Protein AF-A0A9W7E763-F1 (afdb_monomer_lite)

pLDDT: mean 77.92, std 19.05, range [32.31, 98.0]

Organism: NCBI:txid2557542

Radius of gyration: 20.7 Å; chains: 1; bounding box: 68×43×49 Å

Sequence (258 aa):
MSKFLPTSTNNLYNKVPTAVNTTSVQLNYNHVQDSRELLSLLVKKTPLPKGRDAFSGVHIIAPPLVVEDDRAEASISSLLADKSCSLPKIVHRLSSQAASTVSSAIAEYESIFAVGESLLLEGADRATLVVFVGWEDEERGGGDFYAALIGMLPFRGLSVALLTQRTKYNDLLFYSSPSGVFQIDGSDAARMGMFPIKAVFGPLADKVVKKTIKTWQNIKTSKYINHDDQEKHPTTPIPFKIGGLTLPMITHNGSYAN

Structure (mmCIF, N/CA/C/O backbone):
data_AF-A0A9W7E763-F1
#
_entry.id   AF-A0A9W7E763-F1
#
loop_
_atom_site.group_PDB
_atom_site.id
_atom_site.type_symbol
_atom_site.label_atom_id
_atom_site.label_alt_id
_atom_site.label_comp_id
_atom_site.label_asym_id
_atom_site.label_entity_id
_atom_site.label_seq_id
_atom_site.pdbx_PDB_ins_code
_atom_site.Cartn_x
_atom_site.Cartn_y
_atom_site.Cartn_z
_atom_site.occupancy
_atom_site.B_iso_or_equiv
_atom_site.auth_seq_id
_atom_site.auth_comp_id
_atom_site.auth_asym_id
_atom_site.auth_atom_id
_atom_site.pdbx_PDB_model_num
ATOM 1 N N . MET A 1 1 ? 49.441 -8.775 -0.492 1.00 37.66 1 MET A N 1
ATOM 2 C CA . MET A 1 1 ? 48.197 -9.289 0.127 1.00 37.66 1 MET A CA 1
ATOM 3 C C . MET A 1 1 ? 47.103 -9.431 -0.933 1.00 37.66 1 MET A C 1
ATOM 5 O O . MET A 1 1 ? 46.157 -8.659 -0.955 1.00 37.66 1 MET A O 1
ATOM 9 N N . SER A 1 2 ? 47.230 -10.395 -1.846 1.00 43.06 2 SER A N 1
ATOM 10 C CA . SER A 1 2 ? 46.271 -10.611 -2.938 1.00 43.06 2 SER A CA 1
ATOM 11 C C . SER A 1 2 ? 45.949 -12.099 -3.031 1.00 43.06 2 SER A C 1
ATOM 13 O O . SER A 1 2 ? 46.748 -12.869 -3.548 1.00 43.06 2 SER A O 1
ATOM 15 N N . LYS A 1 3 ? 44.814 -12.500 -2.446 1.00 41.72 3 LYS A N 1
ATOM 16 C CA . LYS A 1 3 ? 44.038 -13.728 -2.732 1.00 41.72 3 LYS A CA 1
ATOM 17 C C . LYS A 1 3 ? 42.930 -13.856 -1.677 1.00 41.72 3 LYS A C 1
ATOM 19 O O . LYS A 1 3 ? 43.014 -14.665 -0.765 1.00 41.72 3 LYS A O 1
ATOM 24 N N . PHE A 1 4 ? 41.904 -13.012 -1.789 1.00 42.84 4 PHE A N 1
ATOM 25 C CA . PHE A 1 4 ? 40.657 -13.145 -1.013 1.00 42.84 4 PHE A CA 1
ATOM 26 C C . PHE A 1 4 ? 39.427 -13.414 -1.891 1.00 42.84 4 PHE A C 1
ATOM 28 O O . PHE A 1 4 ? 38.320 -13.535 -1.375 1.00 42.84 4 PHE A O 1
ATOM 35 N N . LEU A 1 5 ? 39.601 -13.536 -3.210 1.00 38.59 5 LEU A N 1
ATOM 36 C CA . LEU A 1 5 ? 38.510 -13.878 -4.114 1.00 38.59 5 LEU A CA 1
ATOM 37 C C . LEU A 1 5 ? 38.657 -15.339 -4.558 1.00 38.59 5 LEU A C 1
ATOM 39 O O . LEU A 1 5 ? 39.710 -15.697 -5.093 1.00 38.59 5 LEU A O 1
ATOM 43 N N . PRO A 1 6 ? 37.648 -16.198 -4.321 1.00 43.34 6 PRO A N 1
ATOM 44 C CA . PRO A 1 6 ? 37.670 -17.568 -4.808 1.00 43.34 6 PRO A CA 1
ATOM 45 C C . PRO A 1 6 ? 37.739 -17.570 -6.339 1.00 43.34 6 PRO A C 1
ATOM 47 O O . PRO A 1 6 ? 36.948 -16.911 -7.009 1.00 43.34 6 PRO A O 1
ATOM 50 N N . THR A 1 7 ? 38.671 -18.347 -6.888 1.00 48.97 7 THR A N 1
ATOM 51 C CA . THR A 1 7 ? 38.950 -18.489 -8.330 1.00 48.97 7 THR A CA 1
ATOM 52 C C . THR A 1 7 ? 37.832 -19.181 -9.120 1.00 48.97 7 THR A C 1
ATOM 54 O O . THR A 1 7 ? 37.922 -19.301 -10.336 1.00 48.97 7 THR A O 1
ATOM 57 N N . SER A 1 8 ? 36.758 -19.615 -8.455 1.00 47.38 8 SER A N 1
ATOM 58 C CA . SER A 1 8 ? 35.597 -20.261 -9.069 1.00 47.38 8 SER A CA 1
ATOM 59 C C . SER A 1 8 ? 34.305 -19.697 -8.474 1.00 47.38 8 SER A C 1
ATOM 61 O O . SER A 1 8 ? 33.760 -20.223 -7.501 1.00 47.38 8 SER A O 1
ATOM 63 N N . THR A 1 9 ? 33.784 -18.630 -9.077 1.00 45.66 9 THR A N 1
ATOM 64 C CA . THR A 1 9 ? 32.463 -18.068 -8.752 1.00 45.66 9 THR A CA 1
ATOM 65 C C . THR A 1 9 ? 31.315 -18.770 -9.489 1.00 45.66 9 THR A C 1
ATOM 67 O O . THR A 1 9 ? 30.161 -18.604 -9.098 1.00 45.66 9 THR A O 1
ATOM 70 N N . ASN A 1 10 ? 31.609 -19.630 -10.476 1.00 45.91 10 ASN A N 1
ATOM 71 C CA . ASN A 1 10 ? 30.608 -20.330 -11.298 1.00 45.91 10 ASN A CA 1
ATOM 72 C C . ASN A 1 10 ? 29.589 -21.150 -10.484 1.00 45.91 10 ASN A C 1
ATOM 74 O O . ASN A 1 10 ? 28.438 -21.267 -10.891 1.00 45.91 10 ASN A O 1
ATOM 78 N N . ASN A 1 11 ? 29.965 -21.669 -9.310 1.00 47.00 11 ASN A N 1
ATOM 79 C CA . ASN A 1 11 ? 29.056 -22.445 -8.454 1.00 47.00 11 ASN A CA 1
ATOM 80 C C . ASN A 1 11 ? 28.259 -21.604 -7.440 1.00 47.00 11 ASN A C 1
ATOM 82 O O . ASN A 1 11 ? 27.308 -22.111 -6.848 1.00 47.00 11 ASN A O 1
ATOM 86 N N . LEU A 1 12 ? 28.610 -20.331 -7.224 1.00 42.41 12 LEU A N 1
ATOM 87 C CA . LEU A 1 12 ? 27.904 -19.461 -6.270 1.00 42.41 12 LEU A CA 1
ATOM 88 C C . LEU A 1 12 ? 26.622 -18.861 -6.863 1.00 42.41 12 LEU A C 1
ATOM 90 O O . LEU A 1 12 ? 25.658 -18.665 -6.127 1.00 42.41 12 LEU A O 1
ATOM 94 N N . TYR A 1 13 ? 26.585 -18.637 -8.179 1.00 44.78 13 TYR A N 1
ATOM 95 C CA . TYR A 1 13 ? 25.425 -18.076 -8.889 1.00 44.78 13 TYR A CA 1
ATOM 96 C C . TYR A 1 13 ? 24.342 -19.109 -9.249 1.00 44.78 13 TYR A C 1
ATOM 98 O O . TYR A 1 13 ? 23.281 -18.733 -9.731 1.00 44.78 13 TYR A O 1
ATOM 106 N N . ASN A 1 14 ? 24.589 -20.402 -9.008 1.00 50.84 14 ASN A N 1
ATOM 107 C CA . ASN A 1 14 ? 23.704 -21.501 -9.419 1.00 50.84 14 ASN A CA 1
ATOM 108 C C . ASN A 1 14 ? 2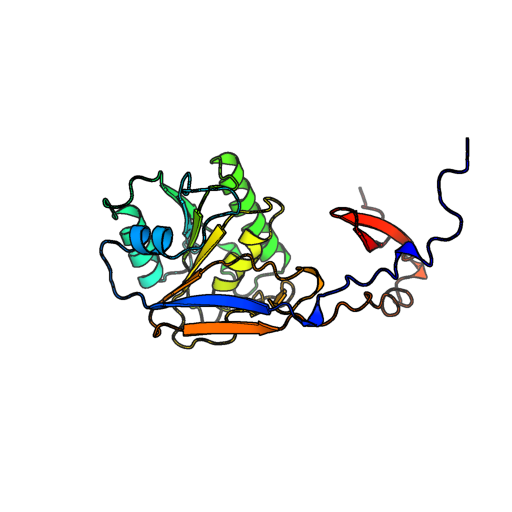2.939 -22.159 -8.260 1.00 50.84 14 ASN A C 1
ATOM 110 O O . ASN A 1 14 ? 22.295 -23.190 -8.452 1.00 50.84 14 ASN A O 1
ATOM 114 N N . LYS A 1 15 ? 22.991 -21.594 -7.045 1.00 54.09 15 LYS A N 1
ATOM 115 C CA . LYS A 1 15 ? 22.175 -22.099 -5.934 1.00 54.09 15 LYS A CA 1
ATOM 116 C C . LYS A 1 15 ? 20.714 -21.702 -6.140 1.00 54.09 15 LYS A C 1
ATOM 118 O O . LYS A 1 15 ? 20.320 -20.580 -5.842 1.00 54.09 15 LYS A O 1
ATOM 123 N N . VAL A 1 16 ? 19.918 -22.651 -6.623 1.00 56.69 16 VAL A N 1
ATOM 124 C CA . VAL A 1 16 ? 18.457 -22.542 -6.674 1.00 56.69 16 VAL A CA 1
ATOM 125 C C . VAL A 1 16 ? 17.903 -22.848 -5.278 1.00 56.69 16 VAL A C 1
ATOM 127 O O . VAL A 1 16 ? 18.271 -23.879 -4.708 1.00 56.69 16 VAL A O 1
ATOM 130 N N . PRO A 1 17 ? 17.037 -21.999 -4.699 1.00 58.47 17 PRO A N 1
ATOM 131 C CA . PRO A 1 17 ? 16.383 -22.325 -3.440 1.00 58.47 17 PRO A CA 1
ATOM 132 C C . PRO A 1 17 ? 15.564 -23.615 -3.593 1.00 58.47 17 PRO A C 1
ATOM 134 O O . PRO A 1 17 ? 14.694 -23.722 -4.458 1.00 58.47 17 PRO A O 1
ATOM 137 N N . THR A 1 18 ? 15.840 -24.614 -2.762 1.00 53.41 18 THR A N 1
ATOM 138 C CA . THR A 1 18 ? 15.020 -25.822 -2.668 1.00 53.41 18 THR A CA 1
ATOM 139 C C . THR A 1 18 ? 13.711 -25.474 -1.942 1.00 53.41 18 THR A C 1
ATOM 141 O O . THR A 1 18 ? 13.741 -24.774 -0.936 1.00 53.41 18 THR A O 1
ATOM 144 N N . ALA A 1 19 ? 12.566 -25.938 -2.466 1.00 54.31 19 ALA A N 1
ATOM 145 C CA . ALA A 1 19 ? 11.186 -25.725 -1.966 1.00 54.31 19 ALA A CA 1
ATOM 146 C C . ALA A 1 19 ? 10.371 -24.503 -2.466 1.00 54.31 19 ALA A C 1
ATOM 148 O O . ALA A 1 19 ? 9.281 -24.245 -1.953 1.00 54.31 19 ALA A O 1
ATOM 149 N N . VAL A 1 20 ? 10.789 -23.792 -3.522 1.00 53.88 20 VAL A N 1
ATOM 150 C CA . VAL A 1 20 ? 9.953 -22.703 -4.093 1.00 53.88 20 VAL A CA 1
ATOM 151 C C . VAL A 1 20 ? 8.635 -23.231 -4.691 1.00 53.88 20 VAL A C 1
ATOM 153 O O . VAL A 1 20 ? 7.599 -22.584 -4.577 1.00 53.88 20 VAL A O 1
ATOM 156 N N . ASN A 1 21 ? 8.645 -24.445 -5.251 1.00 54.47 21 ASN A N 1
ATOM 157 C CA . ASN A 1 21 ? 7.557 -24.975 -6.085 1.00 54.47 21 ASN A CA 1
ATOM 158 C C . ASN A 1 21 ? 6.260 -25.342 -5.329 1.00 54.47 21 ASN A C 1
ATOM 160 O O . ASN A 1 21 ? 5.253 -25.623 -5.970 1.00 54.47 21 ASN A O 1
ATOM 164 N N . THR A 1 22 ? 6.262 -25.357 -3.992 1.00 61.75 22 THR A N 1
ATOM 165 C CA . THR A 1 22 ? 5.069 -25.637 -3.164 1.00 61.75 22 THR A CA 1
ATOM 166 C C . THR A 1 22 ? 4.562 -24.411 -2.412 1.00 61.75 22 THR A C 1
ATOM 168 O O . THR A 1 22 ? 3.607 -24.507 -1.645 1.00 61.75 22 THR A O 1
ATOM 171 N N . THR A 1 23 ? 5.211 -23.261 -2.587 1.00 75.88 23 THR A N 1
ATOM 172 C CA . THR A 1 23 ? 4.919 -22.064 -1.803 1.00 75.88 23 THR A CA 1
ATOM 173 C C . THR A 1 23 ? 3.974 -21.153 -2.593 1.00 75.88 23 THR A C 1
ATOM 175 O O . THR A 1 23 ? 4.180 -20.889 -3.779 1.00 75.88 23 THR A O 1
ATOM 178 N N . SER A 1 24 ? 2.909 -20.677 -1.948 1.00 85.88 24 SER A N 1
ATOM 179 C CA . SER A 1 24 ? 1.932 -19.757 -2.540 1.00 85.88 24 SER A CA 1
ATOM 180 C C . SER A 1 24 ? 1.827 -18.482 -1.720 1.00 85.88 24 SER A C 1
ATOM 182 O O . SER A 1 24 ? 1.833 -18.539 -0.490 1.00 85.88 24 SER A O 1
ATOM 184 N N . VAL A 1 25 ? 1.635 -17.354 -2.394 1.00 89.25 25 VAL A N 1
ATOM 185 C CA . VAL A 1 25 ? 1.211 -16.111 -1.752 1.00 89.25 25 VAL A CA 1
ATOM 186 C C . VAL A 1 25 ? -0.306 -16.120 -1.637 1.00 89.25 25 VAL A C 1
ATOM 188 O O . VAL A 1 25 ? -1.003 -16.427 -2.606 1.00 89.25 25 VAL A O 1
ATOM 191 N N . GLN A 1 26 ? -0.813 -15.788 -0.452 1.00 92.44 26 GLN A N 1
ATOM 192 C CA . GLN A 1 26 ? -2.237 -15.630 -0.185 1.00 92.44 26 GLN A CA 1
ATOM 193 C C . GLN A 1 26 ? -2.517 -14.203 0.279 1.00 92.44 26 GLN A C 1
ATOM 195 O O . GLN A 1 26 ? -1.784 -13.665 1.107 1.00 92.44 26 GLN A O 1
ATOM 200 N N . LEU A 1 27 ? -3.604 -13.628 -0.226 1.00 94.12 27 LEU A N 1
ATOM 201 C CA . LEU A 1 27 ? -4.089 -12.310 0.153 1.00 94.12 27 LEU A CA 1
ATOM 202 C C . LEU A 1 27 ? -5.591 -12.372 0.418 1.00 94.12 27 LEU A C 1
ATOM 204 O O . LEU A 1 27 ? -6.351 -12.911 -0.390 1.00 94.12 27 LEU A O 1
ATOM 208 N N . ASN A 1 28 ? -6.008 -11.831 1.559 1.00 96.44 28 ASN A N 1
ATOM 209 C CA . ASN A 1 28 ? -7.417 -11.730 1.918 1.00 96.44 28 ASN A CA 1
ATOM 210 C C . ASN A 1 28 ? -7.941 -10.358 1.480 1.00 96.44 28 ASN A C 1
ATOM 212 O O . ASN A 1 28 ? -7.378 -9.332 1.865 1.00 96.44 28 ASN A O 1
ATOM 216 N N . TYR A 1 29 ? -9.009 -10.364 0.689 1.00 97.38 29 TYR A N 1
ATOM 217 C CA . TYR A 1 29 ? -9.856 -9.214 0.416 1.00 97.38 29 TYR A CA 1
ATOM 218 C C . TYR A 1 29 ? -11.036 -9.265 1.384 1.00 97.38 29 TYR A C 1
ATOM 220 O O . TYR A 1 29 ? -11.758 -10.264 1.416 1.00 97.38 29 TYR A O 1
ATOM 228 N N . ASN A 1 30 ? -11.206 -8.210 2.170 1.00 97.31 30 ASN A N 1
ATOM 229 C CA . ASN A 1 30 ? -12.277 -8.078 3.143 1.00 97.31 30 ASN A CA 1
ATOM 230 C C . ASN A 1 30 ? -13.263 -7.019 2.649 1.00 97.31 30 ASN A C 1
ATOM 232 O O . ASN A 1 30 ? -12.875 -5.887 2.350 1.00 97.31 30 ASN A O 1
ATOM 236 N N . HIS A 1 31 ? -14.532 -7.385 2.591 1.00 95.44 31 HIS A N 1
ATOM 237 C CA . HIS A 1 31 ? -15.613 -6.475 2.297 1.00 95.44 31 HIS A CA 1
ATOM 238 C C . HIS A 1 31 ? -15.721 -5.420 3.395 1.00 95.44 31 HIS A C 1
ATOM 240 O O . HIS A 1 31 ? -15.756 -5.733 4.589 1.00 95.44 31 HIS A O 1
ATOM 246 N N . VAL A 1 32 ? -15.797 -4.165 2.976 1.00 92.00 32 VAL A N 1
ATOM 247 C CA . VAL A 1 32 ? -16.042 -3.020 3.840 1.00 92.00 32 VAL A CA 1
ATOM 248 C C . VAL A 1 32 ? -17.262 -2.281 3.313 1.00 92.00 32 VAL A C 1
ATOM 250 O O . VAL A 1 32 ? -17.287 -1.837 2.168 1.00 92.00 32 VAL A O 1
ATOM 253 N N . GLN A 1 33 ? -18.262 -2.142 4.177 1.00 81.00 33 GLN A N 1
ATOM 254 C CA . GLN A 1 33 ? -19.319 -1.138 4.047 1.00 81.00 33 GLN A CA 1
ATOM 255 C C . GLN A 1 33 ? -19.011 -0.005 5.018 1.00 81.00 33 GLN A C 1
ATOM 257 O O . GLN A 1 33 ? -18.308 -0.255 6.000 1.00 81.00 33 GLN A O 1
ATOM 262 N N . ASP A 1 34 ? -19.529 1.199 4.747 1.00 67.56 34 ASP A N 1
ATOM 263 C CA . ASP A 1 34 ? -19.367 2.389 5.593 1.00 67.56 34 ASP A CA 1
ATOM 264 C C . ASP A 1 34 ? -19.507 2.036 7.077 1.00 67.56 34 ASP A C 1
ATOM 266 O O . ASP A 1 34 ? -20.601 1.847 7.615 1.00 67.56 34 ASP A O 1
ATOM 270 N N . SER A 1 35 ? -18.359 1.898 7.735 1.00 69.38 35 SER A N 1
ATOM 271 C CA . SER A 1 35 ? -18.260 1.406 9.098 1.00 69.38 35 SER A CA 1
ATOM 272 C C . SER A 1 35 ? -17.622 2.486 9.941 1.00 69.38 35 SER A C 1
ATOM 274 O O . SER A 1 35 ? -16.496 2.912 9.684 1.00 69.38 35 SER A O 1
ATOM 276 N N . ARG A 1 36 ? -18.321 2.878 11.010 1.00 74.88 36 ARG A N 1
ATOM 277 C CA . ARG A 1 36 ? -17.788 3.790 12.034 1.00 74.88 36 ARG A CA 1
ATOM 278 C C . ARG A 1 36 ? -16.534 3.238 12.731 1.00 74.88 36 ARG A C 1
ATOM 280 O O . ARG A 1 36 ? -15.846 3.996 13.402 1.00 74.88 36 ARG A O 1
ATOM 287 N N . GLU A 1 37 ? -16.245 1.946 12.563 1.00 87.25 37 GLU A N 1
ATOM 288 C CA . GLU A 1 37 ? -15.124 1.216 13.174 1.00 87.25 37 GLU A CA 1
ATOM 289 C C . GLU A 1 37 ? -14.151 0.671 12.112 1.00 87.25 37 GLU A C 1
ATOM 291 O O . GLU A 1 37 ? -13.603 -0.432 12.227 1.00 87.25 37 GLU A O 1
ATOM 296 N N . LEU A 1 38 ? -13.979 1.418 11.017 1.00 93.62 38 LEU A N 1
ATOM 297 C CA . LEU A 1 38 ? -13.135 1.014 9.896 1.00 93.62 38 LEU A CA 1
ATOM 298 C C . LEU A 1 38 ? -11.696 0.706 10.328 1.00 93.62 38 LEU A C 1
ATOM 300 O O . LEU A 1 38 ? -11.141 -0.312 9.917 1.00 93.62 38 LEU A O 1
ATOM 304 N N . LEU A 1 39 ? -11.084 1.540 11.173 1.00 95.81 39 LEU A N 1
ATOM 305 C CA . LEU A 1 39 ? -9.693 1.336 11.567 1.00 95.81 39 LEU A CA 1
ATOM 306 C C . LEU A 1 39 ? -9.544 0.100 12.457 1.00 95.81 39 LEU A C 1
ATOM 308 O O . LEU A 1 39 ? -8.637 -0.705 12.244 1.00 95.81 39 LEU A O 1
ATOM 312 N N . SER A 1 40 ? -10.452 -0.095 13.410 1.00 95.00 40 SER A N 1
ATOM 313 C CA . SER A 1 40 ? -10.467 -1.304 14.239 1.00 95.00 40 SER A CA 1
ATOM 314 C C . SER A 1 40 ? -10.629 -2.576 13.410 1.00 95.00 40 SER A C 1
ATOM 316 O O . SER A 1 40 ? -9.969 -3.583 13.685 1.00 95.00 40 SER A O 1
ATOM 318 N N . LEU A 1 41 ? -11.442 -2.534 12.350 1.00 95.06 41 LEU A N 1
ATOM 319 C CA . LEU A 1 41 ? -11.550 -3.638 11.401 1.00 95.06 41 LEU A CA 1
ATOM 320 C C . LEU A 1 41 ? -10.216 -3.903 10.687 1.00 95.06 41 LEU A C 1
ATOM 322 O O . LEU A 1 41 ? -9.775 -5.056 10.650 1.00 95.06 41 LEU A O 1
ATOM 326 N N . LEU A 1 42 ? -9.562 -2.859 10.161 1.00 96.81 42 LEU A N 1
ATOM 327 C CA . LEU A 1 42 ? -8.261 -2.967 9.489 1.00 96.81 42 LEU A CA 1
ATOM 328 C C . LEU A 1 42 ? -7.205 -3.584 10.411 1.00 96.81 42 LEU A C 1
ATOM 330 O O . LEU A 1 42 ? -6.543 -4.549 10.028 1.00 96.81 42 LEU A O 1
ATOM 334 N N . VAL A 1 43 ? -7.089 -3.080 11.640 1.00 96.50 43 VAL A N 1
ATOM 335 C CA . VAL A 1 43 ? -6.148 -3.567 12.661 1.00 96.50 43 VAL A CA 1
ATOM 336 C C . VAL A 1 43 ? -6.406 -5.037 12.991 1.00 96.50 43 VAL A C 1
ATOM 338 O O . VAL A 1 43 ? -5.473 -5.833 13.038 1.00 96.50 43 VAL A O 1
ATOM 341 N N . LYS A 1 44 ? -7.673 -5.431 13.163 1.00 95.44 44 LYS A N 1
ATOM 342 C CA . LYS A 1 44 ? -8.052 -6.807 13.519 1.00 95.44 44 LYS A CA 1
ATOM 343 C C . LYS A 1 44 ? -7.833 -7.811 12.386 1.00 95.44 44 LYS A C 1
ATOM 345 O O . LYS A 1 44 ? -7.537 -8.976 12.645 1.00 95.44 44 LYS A O 1
ATOM 350 N N . LYS A 1 45 ? -8.069 -7.402 11.139 1.00 96.38 45 LYS A N 1
ATOM 351 C CA . LYS A 1 45 ? -8.061 -8.296 9.968 1.00 96.38 45 LYS A CA 1
ATOM 352 C C . LYS A 1 45 ? -6.720 -8.333 9.244 1.00 96.38 45 LYS A C 1
ATOM 354 O O . LYS A 1 45 ? -6.490 -9.262 8.469 1.00 96.38 45 LYS A O 1
ATOM 359 N N . THR A 1 46 ? -5.842 -7.364 9.486 1.00 96.38 46 THR A N 1
ATOM 360 C CA . THR A 1 46 ? -4.500 -7.362 8.903 1.00 96.38 46 THR A CA 1
ATOM 361 C C . THR A 1 46 ? -3.588 -8.306 9.689 1.00 96.38 46 THR A C 1
ATOM 363 O O . THR A 1 46 ? -3.462 -8.153 10.902 1.00 96.38 46 THR A O 1
ATOM 366 N N . PRO A 1 47 ? -2.937 -9.286 9.031 1.00 94.00 47 PRO A N 1
ATOM 367 C CA . PRO A 1 47 ? -1.972 -10.161 9.684 1.00 94.00 47 PRO A CA 1
ATOM 368 C C . PRO A 1 47 ? -0.891 -9.385 10.437 1.00 94.00 47 PRO A C 1
ATOM 370 O O . PRO A 1 47 ? -0.280 -8.468 9.886 1.00 94.00 47 PRO A O 1
ATOM 373 N N . LEU A 1 48 ? -0.628 -9.803 11.673 1.00 92.50 48 LEU A N 1
ATOM 374 C CA . LEU A 1 48 ? 0.421 -9.213 12.492 1.00 92.50 48 LEU A CA 1
ATOM 375 C C . LEU A 1 48 ? 1.820 -9.548 11.944 1.00 92.50 48 LEU A C 1
ATOM 377 O O . LEU A 1 48 ? 2.042 -10.635 11.390 1.00 92.50 48 LEU A O 1
ATOM 381 N N . PRO A 1 49 ? 2.799 -8.652 12.144 1.00 87.25 49 PRO A N 1
ATOM 382 C CA . PRO A 1 49 ? 4.199 -8.936 11.881 1.00 87.25 49 PRO A CA 1
ATOM 383 C C . PRO A 1 49 ? 4.674 -10.148 12.688 1.00 87.25 49 PRO A C 1
ATOM 385 O O . PRO A 1 49 ? 4.281 -10.364 13.836 1.00 87.25 49 PRO A O 1
ATOM 388 N N . LYS A 1 50 ? 5.579 -10.942 12.109 1.00 84.75 50 LYS A N 1
ATOM 389 C CA . LYS A 1 50 ? 6.128 -12.124 12.785 1.00 84.75 50 LYS A CA 1
ATOM 390 C C . LYS A 1 50 ? 6.787 -11.731 14.114 1.00 84.75 50 LYS A C 1
ATOM 392 O O . LYS A 1 50 ? 7.687 -10.895 14.132 1.00 84.75 50 LYS A O 1
ATOM 397 N N . GLY A 1 51 ? 6.391 -12.404 15.195 1.00 87.56 51 GLY A N 1
ATOM 398 C CA . GLY A 1 51 ? 6.937 -12.173 16.536 1.00 87.56 51 GLY A CA 1
ATOM 399 C C . GLY A 1 51 ? 6.332 -10.972 17.267 1.00 87.56 51 GLY A C 1
ATOM 400 O O . GLY A 1 51 ? 6.906 -10.537 18.261 1.00 87.56 51 GLY A O 1
ATOM 401 N N . ARG A 1 52 ? 5.209 -10.432 16.779 1.00 90.56 52 ARG A N 1
ATOM 402 C CA . ARG A 1 52 ? 4.416 -9.397 17.451 1.00 90.56 52 ARG A CA 1
ATOM 403 C C . ARG A 1 52 ? 3.023 -9.929 17.788 1.00 90.56 52 ARG A C 1
ATOM 405 O O . ARG A 1 52 ? 2.493 -10.778 17.076 1.00 90.56 52 ARG A O 1
ATOM 412 N N . ASP A 1 53 ? 2.462 -9.417 18.871 1.00 93.62 53 ASP A N 1
ATOM 413 C CA . ASP A 1 53 ? 1.123 -9.700 19.397 1.00 93.62 53 ASP A CA 1
ATOM 414 C C . ASP A 1 53 ? 0.132 -8.551 19.147 1.00 93.62 53 ASP A C 1
ATOM 416 O O . ASP A 1 53 ? -1.075 -8.779 19.104 1.00 93.62 53 ASP A O 1
ATOM 420 N N . ALA A 1 54 ? 0.638 -7.338 18.921 1.00 94.56 54 ALA A N 1
ATOM 421 C CA . ALA A 1 54 ? -0.138 -6.162 18.550 1.00 94.56 54 ALA A CA 1
ATOM 422 C C . ALA A 1 54 ? 0.653 -5.222 17.623 1.00 94.56 54 ALA A C 1
ATOM 424 O O . ALA A 1 54 ? 1.880 -5.319 17.503 1.00 94.56 54 ALA A O 1
ATOM 425 N N . PHE A 1 55 ? -0.064 -4.299 16.977 1.00 95.81 55 PHE A N 1
ATOM 426 C CA . PHE A 1 55 ? 0.551 -3.163 16.296 1.00 95.81 55 PHE A CA 1
ATOM 427 C C . PHE A 1 55 ? 0.899 -2.052 17.304 1.00 95.81 55 PHE A C 1
ATOM 429 O O . PHE A 1 55 ? 0.177 -1.857 18.278 1.00 95.81 55 PHE A O 1
ATOM 436 N N . SER A 1 56 ? 1.991 -1.323 17.070 1.00 94.12 56 SER A N 1
ATOM 437 C CA . SER A 1 56 ? 2.467 -0.205 17.904 1.00 94.12 56 SER A CA 1
ATOM 438 C C . SER A 1 56 ? 1.805 1.132 17.552 1.00 94.12 56 SER A C 1
ATOM 440 O O . SER A 1 56 ? 1.680 2.009 18.403 1.00 94.12 56 SER A O 1
ATOM 442 N N . GLY A 1 57 ? 1.363 1.283 16.304 1.00 95.56 57 GLY A N 1
ATOM 443 C CA . GLY A 1 57 ? 0.796 2.514 15.766 1.00 95.56 57 GLY A CA 1
ATOM 444 C C . GLY A 1 57 ? 0.257 2.323 14.354 1.00 95.56 57 GLY A C 1
ATOM 445 O O . GLY A 1 57 ? 0.438 1.262 13.744 1.00 95.56 57 GLY A O 1
ATOM 446 N N . VAL A 1 58 ? -0.411 3.355 13.845 1.00 97.38 58 VAL A N 1
ATOM 447 C CA . VAL A 1 58 ? -1.032 3.370 12.521 1.00 97.38 58 VAL A CA 1
ATOM 448 C C . VAL A 1 58 ? -0.543 4.582 11.740 1.00 97.38 58 VAL A C 1
ATOM 450 O O . VAL A 1 58 ? -0.706 5.719 12.174 1.00 97.38 58 VAL A O 1
ATOM 453 N N . HIS A 1 59 ? 0.003 4.341 10.554 1.00 97.25 59 HIS A N 1
ATOM 454 C CA . HIS A 1 59 ? 0.348 5.396 9.608 1.00 97.25 59 HIS A CA 1
ATOM 455 C C . HIS A 1 59 ? -0.572 5.284 8.399 1.00 97.25 59 HIS A C 1
ATOM 457 O O . HIS A 1 59 ? -0.614 4.252 7.730 1.00 97.25 59 HIS A O 1
ATOM 463 N N . ILE A 1 60 ? -1.340 6.333 8.139 1.00 98.00 60 ILE A N 1
ATOM 464 C CA . ILE A 1 60 ? -2.301 6.409 7.045 1.00 98.00 60 ILE A CA 1
ATOM 465 C C . ILE A 1 60 ? -1.627 7.147 5.897 1.00 98.00 60 ILE A C 1
ATOM 467 O O . ILE A 1 60 ? -1.210 8.288 6.061 1.00 98.00 60 ILE A O 1
ATOM 471 N N . ILE A 1 61 ? -1.525 6.510 4.739 1.00 96.69 61 ILE A N 1
ATOM 472 C CA . ILE A 1 61 ? -1.029 7.131 3.515 1.00 96.69 61 ILE A CA 1
ATOM 473 C C . ILE A 1 61 ? -2.241 7.513 2.675 1.00 96.69 61 ILE A C 1
ATOM 475 O O . ILE A 1 61 ? -2.976 6.645 2.204 1.00 96.69 61 ILE A O 1
ATOM 479 N N . ALA A 1 62 ? -2.445 8.816 2.534 1.00 96.00 62 ALA A N 1
ATOM 480 C CA . ALA A 1 62 ? -3.535 9.430 1.800 1.00 96.00 62 ALA A CA 1
ATOM 481 C C . ALA A 1 62 ? -3.128 9.773 0.352 1.00 96.00 62 ALA A C 1
ATOM 483 O O . ALA A 1 62 ? -1.946 10.066 0.101 1.00 96.00 62 ALA A O 1
ATOM 484 N N . PRO A 1 63 ? -4.093 9.802 -0.589 1.00 93.81 63 PRO A N 1
ATOM 485 C CA . PRO A 1 63 ? -3.864 10.294 -1.941 1.00 93.81 63 PRO A CA 1
ATOM 486 C C . PRO A 1 63 ? -3.357 11.745 -1.955 1.00 93.81 63 PRO A C 1
ATOM 488 O O . PRO A 1 63 ? -3.550 12.490 -0.988 1.00 93.81 63 PRO A O 1
ATOM 491 N N . PRO A 1 64 ? -2.732 12.191 -3.056 1.00 92.06 64 PRO A N 1
ATOM 492 C CA . PRO A 1 64 ? -2.380 13.595 -3.239 1.00 92.06 64 PRO A CA 1
ATOM 493 C C . PRO A 1 64 ? -3.587 14.542 -3.204 1.00 92.06 64 PRO A C 1
ATOM 495 O O . PRO A 1 64 ? -4.711 14.165 -3.492 1.00 92.06 64 PRO A O 1
ATOM 498 N N . LEU A 1 65 ? -3.348 15.829 -2.926 1.00 90.44 65 LEU A N 1
ATOM 499 C CA . LEU A 1 65 ? -4.402 16.872 -2.782 1.00 90.44 65 LEU A CA 1
ATOM 500 C C . LEU A 1 65 ? -5.104 17.176 -4.091 1.00 90.44 65 LEU A C 1
ATOM 502 O O . LEU A 1 65 ? -6.254 17.579 -4.100 1.00 90.44 65 LEU A O 1
ATOM 506 N N . VAL A 1 66 ? -4.380 16.932 -5.173 1.00 88.44 66 VAL A N 1
ATOM 507 C CA . VAL A 1 66 ? -4.844 17.069 -6.548 1.00 88.44 66 VAL A CA 1
ATOM 508 C C . VAL A 1 66 ? -5.711 15.891 -7.002 1.00 88.44 66 VAL A C 1
ATOM 510 O O . VAL A 1 66 ? -6.256 15.944 -8.098 1.00 88.44 66 VAL A O 1
ATOM 513 N N . VAL A 1 67 ? -5.787 14.813 -6.212 1.00 86.62 67 VAL A N 1
ATOM 514 C CA . VAL A 1 67 ? -6.731 13.714 -6.428 1.00 86.62 67 VAL A CA 1
ATOM 515 C C . VAL A 1 67 ? -7.982 14.057 -5.631 1.00 86.62 67 VAL A C 1
ATOM 517 O O . VAL A 1 67 ? -8.054 13.811 -4.429 1.00 86.62 67 VAL A O 1
ATOM 520 N N . GLU A 1 68 ? -8.941 14.687 -6.299 1.00 86.12 68 GLU A N 1
ATOM 521 C CA . GLU A 1 68 ? -10.230 15.084 -5.726 1.00 86.12 68 GLU A CA 1
ATOM 522 C C . GLU A 1 68 ? -11.171 13.861 -5.627 1.00 86.12 68 GLU A C 1
ATOM 524 O O . GLU A 1 68 ? -12.168 13.768 -6.338 1.00 86.12 68 GLU A O 1
ATOM 529 N N . ASP A 1 69 ? -10.823 12.875 -4.785 1.00 88.69 69 ASP A N 1
ATOM 530 C CA . ASP A 1 69 ? -11.645 11.677 -4.528 1.00 88.69 69 ASP A CA 1
ATOM 531 C C . ASP A 1 69 ? -12.328 11.756 -3.152 1.00 88.69 69 ASP A C 1
ATOM 533 O O . ASP A 1 69 ? -11.747 11.421 -2.113 1.00 88.69 69 ASP A O 1
ATOM 537 N N . ASP A 1 70 ? -13.604 12.153 -3.157 1.00 90.00 70 ASP A N 1
ATOM 538 C CA . ASP A 1 70 ? -14.437 12.272 -1.954 1.00 90.00 70 ASP A CA 1
ATOM 539 C C . ASP A 1 70 ? -14.525 10.966 -1.150 1.00 90.00 70 ASP A C 1
ATOM 541 O O . ASP A 1 70 ? -14.621 10.996 0.079 1.00 90.00 70 ASP A O 1
ATOM 545 N N . ARG A 1 71 ? -14.476 9.797 -1.808 1.00 90.75 71 ARG A N 1
ATOM 546 C CA . ARG A 1 71 ? -14.554 8.500 -1.112 1.00 90.75 71 ARG A CA 1
ATOM 547 C C . ARG A 1 71 ? -13.268 8.211 -0.353 1.00 90.75 71 ARG A C 1
ATOM 549 O O . ARG A 1 71 ? -13.315 7.659 0.753 1.00 90.75 71 ARG A O 1
ATOM 556 N N . ALA A 1 72 ? -12.126 8.590 -0.920 1.00 92.00 72 ALA A N 1
ATOM 557 C CA . ALA A 1 72 ? -10.845 8.472 -0.240 1.00 92.00 72 ALA A CA 1
ATOM 558 C C . ALA A 1 72 ? -10.777 9.414 0.975 1.00 92.00 72 ALA A C 1
ATOM 560 O O . ALA A 1 72 ? -10.420 8.969 2.067 1.00 92.00 72 ALA A O 1
ATOM 561 N N . GLU A 1 73 ? -11.200 10.672 0.836 1.00 93.31 73 GLU A N 1
ATOM 562 C CA . GLU A 1 73 ? -11.220 11.642 1.944 1.00 93.31 73 GLU A CA 1
ATOM 563 C C . GLU A 1 73 ? -12.233 11.275 3.042 1.00 93.31 73 GLU A C 1
ATOM 565 O O . GLU A 1 73 ? -11.932 11.379 4.238 1.00 93.31 73 GLU A O 1
ATOM 570 N N . ALA A 1 74 ? -13.402 10.743 2.671 1.00 92.56 74 ALA A N 1
ATOM 571 C CA . ALA A 1 74 ? -14.355 10.180 3.628 1.00 92.56 74 ALA A CA 1
ATOM 572 C C . ALA A 1 74 ? -13.746 8.995 4.395 1.00 92.56 74 ALA A C 1
ATOM 574 O O . ALA A 1 74 ? -13.873 8.908 5.621 1.00 92.56 74 ALA A O 1
ATOM 575 N N . SER A 1 75 ? -13.015 8.121 3.697 1.00 94.00 75 SER A N 1
ATOM 576 C CA . SER A 1 75 ? -12.308 6.996 4.313 1.00 94.00 75 SER A CA 1
ATOM 577 C C . SER A 1 75 ? -11.243 7.472 5.304 1.00 94.00 75 SER A C 1
ATOM 579 O O . SER A 1 75 ? -11.213 7.001 6.440 1.00 94.00 75 SER A O 1
ATOM 581 N N . ILE A 1 76 ? -10.407 8.444 4.923 1.00 95.31 76 ILE A N 1
ATOM 582 C CA . ILE A 1 76 ? -9.380 9.037 5.799 1.00 95.31 76 ILE A CA 1
ATOM 583 C C . ILE A 1 76 ? -10.029 9.640 7.047 1.00 95.31 76 ILE A C 1
ATOM 585 O O . ILE A 1 76 ? -9.604 9.360 8.171 1.00 95.31 76 ILE A O 1
ATOM 589 N N . SER A 1 77 ? -11.101 10.408 6.858 1.00 94.56 77 SER A N 1
ATOM 590 C CA . SER A 1 77 ? -11.862 11.023 7.948 1.00 94.56 77 SER A CA 1
ATOM 591 C C . SER A 1 77 ? -12.420 9.971 8.909 1.00 94.56 77 SER A C 1
ATOM 593 O O . SER A 1 77 ? -12.297 10.114 10.127 1.00 94.56 77 SER A O 1
ATOM 595 N N . SER A 1 78 ? -12.964 8.872 8.377 1.00 93.94 78 SER A N 1
ATOM 596 C CA . SER A 1 78 ? -13.465 7.748 9.172 1.00 93.94 78 SER A CA 1
ATOM 597 C C . SER A 1 78 ? -12.355 7.057 9.971 1.00 93.94 78 SER A C 1
ATOM 599 O O . SER A 1 78 ? -12.542 6.756 11.150 1.00 93.94 78 SER A O 1
ATOM 601 N N . LEU A 1 79 ? -11.180 6.832 9.372 1.00 95.62 79 LEU A N 1
ATOM 602 C CA . LEU A 1 79 ? -10.025 6.230 10.054 1.00 95.62 79 LEU A CA 1
ATOM 603 C C . LEU A 1 79 ? -9.546 7.089 11.232 1.00 95.62 79 LEU A C 1
ATOM 605 O O . LEU A 1 79 ? -9.250 6.574 12.318 1.00 95.62 79 LEU A O 1
ATOM 609 N N . LEU A 1 80 ? -9.493 8.406 11.035 1.00 95.00 80 LEU A N 1
ATOM 610 C CA . LEU A 1 80 ? -9.111 9.364 12.069 1.00 95.00 80 LEU A CA 1
ATOM 611 C C . LEU A 1 80 ? -10.144 9.420 13.199 1.00 95.00 80 LEU A C 1
ATOM 613 O O . LEU A 1 80 ? -9.768 9.369 14.373 1.00 95.00 80 LEU A O 1
ATOM 617 N N . ALA A 1 81 ? -11.432 9.445 12.850 1.00 93.25 81 ALA A N 1
ATOM 618 C CA . ALA A 1 81 ? -12.541 9.548 13.793 1.00 93.25 81 ALA A CA 1
ATOM 619 C C . ALA A 1 81 ? -12.820 8.265 14.597 1.00 93.25 81 ALA A C 1
ATOM 621 O O . ALA A 1 81 ? -13.518 8.339 15.610 1.00 93.25 81 ALA A O 1
ATOM 622 N N . ASP A 1 82 ? -12.292 7.107 14.185 1.00 92.25 82 ASP A N 1
ATOM 623 C CA . ASP A 1 82 ? -12.520 5.828 14.867 1.00 92.25 82 ASP A CA 1
ATOM 624 C C . ASP A 1 82 ? -11.952 5.836 16.301 1.00 92.25 82 ASP A C 1
ATOM 626 O O . ASP A 1 82 ? -10.748 5.680 16.518 1.00 92.25 82 ASP A O 1
ATOM 630 N N . LYS A 1 83 ? -12.830 6.014 17.293 1.00 89.75 83 LYS A N 1
ATOM 631 C CA . LYS A 1 83 ? -12.472 6.054 18.722 1.00 89.75 83 LYS A CA 1
ATOM 632 C C . LYS A 1 83 ? -12.275 4.671 19.342 1.00 89.75 83 LYS A C 1
ATOM 634 O O . LYS A 1 83 ? -11.816 4.588 20.477 1.00 89.75 83 LYS A O 1
ATOM 639 N N . SER A 1 84 ? -12.650 3.603 18.638 1.00 90.50 84 SER A N 1
ATOM 640 C CA . SER A 1 84 ? -12.519 2.234 19.146 1.00 90.50 84 SER A CA 1
ATOM 641 C C . SER A 1 84 ? -11.075 1.721 19.060 1.00 90.50 84 SER A C 1
ATOM 643 O O . SER A 1 84 ? -10.686 0.840 19.825 1.00 90.50 84 SER A O 1
ATOM 645 N N . CYS A 1 85 ? -10.256 2.318 18.188 1.00 91.75 85 CYS A N 1
ATOM 646 C CA . CYS A 1 85 ? -8.829 2.043 18.086 1.00 91.75 85 CYS A CA 1
ATOM 647 C C . CYS A 1 85 ? -8.017 3.066 18.897 1.00 91.75 85 CYS A C 1
ATOM 649 O O . CYS A 1 85 ? -8.007 4.254 18.577 1.00 91.75 85 CYS A O 1
ATOM 651 N N . SER A 1 86 ? -7.307 2.597 19.927 1.00 93.75 86 SER A N 1
ATOM 652 C CA . SER A 1 86 ? -6.468 3.429 20.803 1.00 93.75 86 SER A CA 1
ATOM 653 C C . SER A 1 86 ? -5.052 3.683 20.274 1.00 93.75 86 SER A C 1
ATOM 655 O O . SER A 1 86 ? -4.283 4.395 20.919 1.00 93.75 86 SER A O 1
ATOM 657 N N . LEU A 1 87 ? -4.682 3.092 19.133 1.00 95.81 87 LEU A N 1
ATOM 658 C CA . LEU A 1 87 ? -3.344 3.243 18.567 1.00 95.81 87 LEU A CA 1
ATOM 659 C C . LEU A 1 87 ? -3.107 4.687 18.094 1.00 95.81 87 LEU A C 1
ATOM 661 O O . LEU A 1 87 ? -4.029 5.300 17.544 1.00 95.81 87 LEU A O 1
ATOM 665 N N . PRO A 1 88 ? -1.883 5.226 18.254 1.00 95.7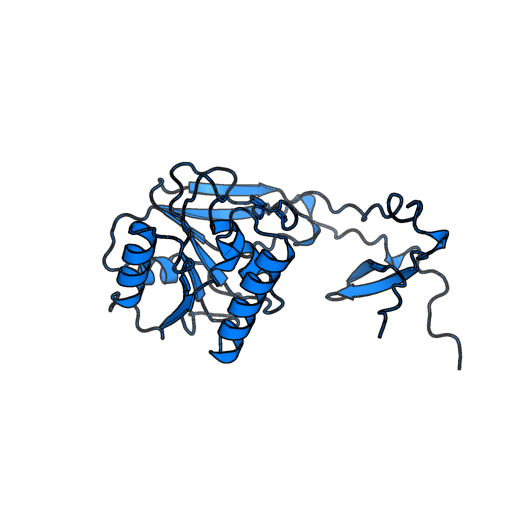5 88 PRO A N 1
ATOM 666 C CA . PRO A 1 88 ? -1.530 6.519 17.683 1.00 95.75 88 PRO A CA 1
ATOM 667 C C . PRO A 1 88 ? -1.671 6.476 16.158 1.00 95.75 88 PRO A C 1
ATOM 669 O O . PRO A 1 88 ? -1.347 5.466 15.526 1.00 95.75 88 PRO A O 1
ATOM 672 N N . LYS A 1 89 ? -2.169 7.574 15.581 1.00 96.44 89 LYS A N 1
ATOM 673 C CA . LYS A 1 89 ? -2.481 7.696 14.153 1.00 96.44 89 LYS A CA 1
ATOM 674 C C . LYS A 1 89 ? -1.734 8.884 13.566 1.00 96.44 89 LYS A C 1
ATOM 676 O O . LYS A 1 89 ? -1.854 9.988 14.091 1.00 96.44 89 LYS A O 1
ATOM 681 N N . ILE A 1 90 ? -1.023 8.667 12.467 1.00 96.94 90 ILE A N 1
ATOM 682 C CA . ILE A 1 90 ? -0.311 9.720 11.733 1.00 96.94 90 ILE A CA 1
ATOM 683 C C . ILE A 1 90 ? -0.734 9.654 10.270 1.00 96.94 90 ILE A C 1
ATOM 685 O O . ILE A 1 90 ? -0.875 8.564 9.719 1.00 96.94 90 ILE A O 1
ATOM 689 N N . VAL A 1 91 ? -0.978 10.807 9.646 1.00 97.50 91 VAL A N 1
ATOM 690 C CA . VAL A 1 91 ? -1.368 10.886 8.232 1.00 97.50 91 VAL A CA 1
ATOM 691 C C . VAL A 1 91 ? -0.206 11.429 7.418 1.00 97.50 91 VAL A C 1
ATOM 693 O O . VAL A 1 91 ? 0.306 12.510 7.691 1.00 97.50 91 VAL A O 1
ATOM 696 N N . HIS A 1 92 ? 0.161 10.688 6.382 1.00 95.88 92 HIS A N 1
ATOM 697 C CA . HIS A 1 92 ? 1.127 11.067 5.366 1.00 95.88 92 HIS A CA 1
ATOM 698 C C . HIS A 1 92 ? 0.387 11.233 4.057 1.00 95.88 92 HIS A C 1
ATOM 700 O O . HIS A 1 92 ? -0.486 10.432 3.726 1.00 95.88 92 HIS A O 1
ATOM 706 N N . ARG A 1 93 ? 0.749 12.246 3.284 1.00 94.75 93 ARG A N 1
ATOM 707 C CA . ARG A 1 93 ? 0.088 12.513 2.014 1.00 94.75 93 ARG A CA 1
ATOM 708 C C . ARG A 1 93 ? 1.089 12.405 0.887 1.00 94.75 93 ARG A C 1
ATOM 710 O O . ARG A 1 93 ? 2.185 12.952 0.985 1.00 94.75 93 ARG A O 1
ATOM 717 N N . LEU A 1 94 ? 0.717 11.675 -0.159 1.00 92.44 94 LEU A N 1
ATOM 718 C CA . LEU A 1 94 ? 1.544 11.591 -1.355 1.00 92.44 94 LEU A CA 1
ATOM 719 C C . LEU A 1 94 ? 1.672 12.975 -2.005 1.00 92.44 94 LEU A C 1
ATOM 721 O O . LEU A 1 94 ? 0.754 13.800 -1.945 1.00 92.44 94 LEU A O 1
ATOM 725 N N . SER A 1 95 ? 2.821 13.233 -2.628 1.00 88.31 95 SER A N 1
ATOM 726 C CA . SER A 1 95 ? 3.045 14.482 -3.354 1.00 88.31 95 SER A CA 1
ATOM 727 C C . SER A 1 95 ? 2.129 14.558 -4.580 1.00 88.31 95 SER A C 1
ATOM 729 O O . SER A 1 95 ? 1.707 13.542 -5.132 1.00 88.31 95 SER A O 1
ATOM 731 N N . SER A 1 96 ? 1.832 15.770 -5.053 1.00 85.44 96 SER A N 1
ATOM 732 C CA . SER A 1 96 ? 1.023 15.977 -6.267 1.00 85.44 96 SER A CA 1
ATOM 733 C C . SER A 1 96 ? 1.606 15.298 -7.509 1.00 85.44 96 SER A C 1
ATOM 735 O O . SER A 1 96 ? 0.861 14.923 -8.411 1.00 85.44 96 SER A O 1
ATOM 737 N N . GLN A 1 97 ? 2.923 15.086 -7.533 1.00 79.12 97 GLN A N 1
ATOM 738 C CA . GLN A 1 97 ? 3.629 14.383 -8.601 1.00 79.12 97 GLN A CA 1
ATOM 739 C C . GLN A 1 97 ? 3.174 12.923 -8.744 1.00 79.12 97 GLN A C 1
ATOM 741 O O . GLN A 1 97 ? 3.153 12.412 -9.862 1.00 79.12 97 GLN A O 1
ATOM 746 N N . ALA A 1 98 ? 2.743 12.286 -7.649 1.00 76.81 98 ALA A N 1
ATOM 747 C CA . ALA A 1 98 ? 2.240 10.912 -7.648 1.00 76.81 98 ALA A CA 1
ATOM 748 C C . ALA A 1 98 ? 0.950 10.731 -8.465 1.00 76.81 98 ALA A C 1
ATOM 750 O O . ALA A 1 98 ? 0.598 9.623 -8.854 1.00 76.81 98 ALA A O 1
ATOM 751 N N . ALA A 1 99 ? 0.228 11.823 -8.707 1.00 74.38 99 ALA A N 1
ATOM 752 C CA . ALA A 1 99 ? -1.002 11.834 -9.479 1.00 74.38 99 ALA A CA 1
ATOM 753 C C . ALA A 1 99 ? -0.830 12.569 -10.811 1.00 74.38 99 ALA A C 1
ATOM 755 O O . ALA A 1 99 ? -1.805 13.080 -11.341 1.00 74.38 99 ALA A O 1
ATOM 756 N N . SER A 1 100 ? 0.378 12.698 -11.360 1.00 68.56 100 SER A N 1
ATOM 757 C CA . SER A 1 100 ? 0.554 13.321 -12.678 1.00 68.56 100 SER A CA 1
ATOM 758 C C . SER A 1 100 ? 0.224 12.330 -13.804 1.00 68.56 100 SER A C 1
ATOM 760 O O . SER A 1 100 ? 0.730 11.214 -13.811 1.00 68.56 100 SER A O 1
ATOM 762 N N . THR A 1 101 ? -0.562 12.738 -14.807 1.00 57.81 101 THR A N 1
ATOM 763 C CA . THR A 1 101 ? -0.786 11.961 -16.051 1.00 57.81 101 THR A CA 1
ATOM 764 C C . THR A 1 101 ? 0.492 11.790 -16.878 1.00 57.81 101 THR A C 1
ATOM 766 O O . THR A 1 101 ? 0.611 10.855 -17.663 1.00 57.81 101 THR A O 1
ATOM 769 N N . VAL A 1 102 ? 1.469 12.681 -16.682 1.00 58.00 102 VAL A N 1
ATOM 770 C CA . VAL A 1 102 ? 2.804 12.649 -17.305 1.00 58.00 102 VAL A CA 1
ATOM 771 C C . VAL A 1 102 ? 3.842 12.143 -16.296 1.00 58.00 102 VAL A C 1
ATOM 773 O O . VAL A 1 102 ? 5.005 12.540 -16.319 1.00 58.00 102 VAL A O 1
ATOM 776 N N . SER A 1 103 ? 3.406 11.320 -15.340 1.00 59.56 103 SER A N 1
ATOM 777 C CA . SER A 1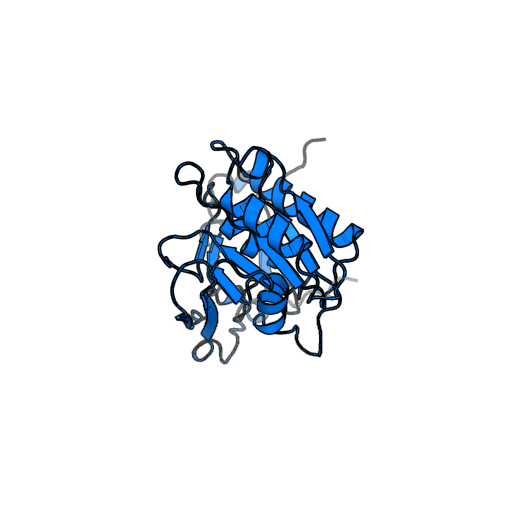 103 ? 4.250 10.763 -14.289 1.00 59.56 103 SER A CA 1
ATOM 778 C C . SER A 1 103 ? 5.438 10.019 -14.903 1.00 59.56 103 SER A C 1
ATOM 780 O O . SER A 1 103 ? 5.316 8.929 -15.465 1.00 59.56 103 SER A O 1
ATOM 782 N N . SER A 1 104 ? 6.615 10.638 -14.822 1.00 75.06 104 SER A N 1
ATOM 783 C CA . SER A 1 104 ? 7.868 9.961 -15.115 1.00 75.06 104 SER A CA 1
ATOM 784 C C . SER A 1 104 ? 8.152 8.971 -13.987 1.00 75.06 104 SER A C 1
ATOM 786 O O . SER A 1 104 ? 7.805 9.213 -12.832 1.00 75.06 104 SER A O 1
ATOM 788 N N . ALA A 1 105 ? 8.852 7.875 -14.278 1.00 81.00 105 ALA A N 1
ATOM 789 C CA . ALA A 1 105 ? 9.277 6.943 -13.231 1.00 81.00 105 ALA A CA 1
ATOM 790 C C . ALA A 1 105 ? 10.072 7.635 -12.100 1.00 81.00 105 ALA A C 1
ATOM 792 O O . ALA A 1 105 ? 10.063 7.174 -10.962 1.00 81.00 105 ALA A O 1
ATOM 793 N N . ILE A 1 106 ? 10.723 8.768 -12.393 1.00 79.88 106 ILE A N 1
ATOM 794 C CA . ILE A 1 106 ? 11.401 9.604 -11.395 1.00 79.88 106 ILE A CA 1
ATOM 795 C C . ILE A 1 106 ? 10.386 10.217 -10.424 1.00 79.88 106 ILE A C 1
ATOM 797 O O . ILE A 1 106 ? 10.560 10.081 -9.220 1.00 79.88 106 ILE A O 1
ATOM 801 N N . ALA A 1 107 ? 9.302 10.812 -10.922 1.00 80.75 107 ALA A N 1
ATOM 802 C CA . ALA A 1 107 ? 8.248 11.386 -10.085 1.00 80.75 107 ALA A CA 1
ATOM 803 C C . ALA A 1 107 ? 7.573 10.329 -9.186 1.00 80.75 107 ALA A C 1
ATOM 805 O O . ALA A 1 107 ? 7.303 10.579 -8.009 1.00 80.75 107 ALA A O 1
ATOM 806 N N . GLU A 1 108 ? 7.338 9.121 -9.712 1.00 81.00 108 GLU A N 1
ATOM 807 C CA . GLU A 1 108 ? 6.810 7.992 -8.928 1.00 81.00 108 GLU A CA 1
ATOM 808 C C . GLU A 1 108 ? 7.774 7.612 -7.804 1.00 81.00 108 GLU A C 1
ATOM 810 O O . GLU A 1 108 ? 7.362 7.454 -6.654 1.00 81.00 108 GLU A O 1
ATOM 815 N N . TYR A 1 109 ? 9.061 7.505 -8.137 1.00 83.62 109 TYR A N 1
ATOM 816 C CA . TYR A 1 109 ? 10.124 7.181 -7.197 1.00 83.62 109 TYR A CA 1
ATOM 817 C C . TYR A 1 109 ? 10.257 8.239 -6.097 1.00 83.62 109 TYR A C 1
ATOM 819 O O . TYR A 1 109 ? 10.255 7.888 -4.919 1.00 83.62 109 TYR A O 1
ATOM 827 N N . GLU A 1 110 ? 10.313 9.522 -6.456 1.00 83.56 110 GLU A N 1
ATOM 828 C CA . GLU A 1 110 ? 10.378 10.642 -5.508 1.00 83.56 110 GLU A CA 1
ATOM 829 C C . GLU A 1 110 ? 9.189 10.624 -4.546 1.00 83.56 110 GLU A C 1
ATOM 831 O O . GLU A 1 110 ? 9.369 10.742 -3.336 1.00 83.56 110 GLU A O 1
ATOM 836 N N . SER A 1 111 ? 7.983 10.375 -5.063 1.00 86.19 111 SER A N 1
ATOM 837 C CA . SER A 1 111 ? 6.765 10.284 -4.251 1.00 86.19 111 SER A CA 1
ATOM 838 C C . SER A 1 111 ? 6.819 9.134 -3.240 1.00 86.19 111 SER A C 1
ATOM 840 O O . SER A 1 111 ? 6.461 9.305 -2.073 1.00 86.19 111 SER A O 1
ATOM 842 N N . ILE A 1 112 ? 7.294 7.960 -3.674 1.00 86.62 112 ILE A N 1
ATOM 843 C CA . ILE A 1 112 ? 7.477 6.783 -2.813 1.00 86.62 112 ILE A CA 1
ATOM 844 C C . ILE A 1 112 ? 8.506 7.081 -1.715 1.00 86.62 112 ILE A C 1
ATOM 846 O O . ILE A 1 112 ? 8.264 6.777 -0.545 1.00 86.62 112 ILE A O 1
ATOM 850 N N . PHE A 1 113 ? 9.645 7.677 -2.075 1.00 84.75 113 PHE A N 1
ATOM 851 C CA . PHE A 1 113 ? 10.728 7.963 -1.134 1.00 84.75 113 PHE A CA 1
ATOM 852 C C . PHE A 1 113 ? 10.375 9.063 -0.140 1.00 84.75 113 PHE A C 1
ATOM 854 O O . PHE A 1 113 ? 10.676 8.897 1.037 1.00 84.75 113 PHE A O 1
ATOM 861 N N . ALA A 1 114 ? 9.684 10.121 -0.567 1.00 86.50 114 ALA A N 1
ATOM 862 C CA . ALA A 1 114 ? 9.241 11.190 0.324 1.00 86.50 114 ALA A CA 1
ATOM 863 C C . ALA A 1 114 ? 8.308 10.662 1.427 1.00 86.50 114 ALA A C 1
ATOM 865 O O . ALA A 1 114 ? 8.486 10.972 2.606 1.00 86.50 114 ALA A O 1
ATOM 866 N N . VAL A 1 115 ? 7.346 9.797 1.076 1.00 90.06 115 VAL A N 1
ATOM 867 C CA . VAL A 1 115 ? 6.494 9.145 2.084 1.00 90.06 115 VAL A CA 1
ATOM 868 C C . VAL A 1 115 ? 7.296 8.161 2.933 1.00 90.06 115 VAL A C 1
ATOM 870 O O . VAL A 1 115 ? 7.115 8.124 4.146 1.00 90.06 115 VAL A O 1
ATOM 873 N N . GLY A 1 116 ? 8.213 7.398 2.333 1.00 87.94 116 GLY A N 1
ATOM 874 C CA . GLY A 1 116 ? 9.108 6.500 3.066 1.00 87.94 116 GLY A CA 1
ATOM 875 C C . GLY A 1 116 ? 9.970 7.209 4.117 1.00 87.94 116 GLY A C 1
ATOM 876 O O . GLY A 1 116 ? 10.113 6.710 5.231 1.00 87.94 116 GLY A O 1
ATOM 877 N N . GLU A 1 117 ? 10.516 8.377 3.782 1.00 86.31 117 GLU A N 1
ATOM 878 C CA . GLU A 1 117 ? 11.274 9.237 4.693 1.00 86.31 117 GLU A CA 1
ATOM 879 C C . GLU A 1 117 ? 10.380 9.789 5.805 1.00 86.31 117 GLU A C 1
ATOM 881 O O . GLU A 1 117 ? 10.736 9.715 6.979 1.00 86.31 117 GLU A O 1
ATOM 886 N N . SER A 1 118 ? 9.183 10.267 5.465 1.00 88.75 118 SER A N 1
ATOM 887 C CA . SER A 1 118 ? 8.235 10.763 6.462 1.00 88.75 118 SER A CA 1
ATOM 888 C C . SER A 1 118 ? 7.810 9.669 7.450 1.00 88.75 118 SER A C 1
ATOM 890 O O . SER A 1 118 ? 7.797 9.912 8.652 1.00 88.75 118 SER A O 1
ATOM 892 N N . LEU A 1 119 ? 7.543 8.443 6.982 1.00 89.00 119 LEU A N 1
ATOM 893 C CA . LEU A 1 119 ? 7.250 7.298 7.855 1.00 89.00 119 LEU A CA 1
ATOM 894 C C . LEU A 1 119 ? 8.379 7.049 8.863 1.00 89.00 119 LEU A C 1
ATOM 896 O O . LEU A 1 119 ? 8.115 6.812 10.039 1.00 89.00 119 LEU A O 1
ATOM 900 N N . LEU A 1 120 ? 9.633 7.113 8.411 1.00 85.44 120 LEU A N 1
ATOM 901 C CA . LEU A 1 120 ? 10.801 6.936 9.272 1.00 85.44 120 LEU A CA 1
ATOM 902 C C . LEU A 1 120 ? 10.927 8.016 10.340 1.00 85.44 120 LEU A C 1
ATOM 904 O O . LEU A 1 120 ? 11.176 7.701 11.503 1.00 85.44 120 LEU A O 1
ATOM 908 N N . LEU A 1 121 ? 10.824 9.277 9.925 1.00 88.00 121 LEU A N 1
ATOM 909 C CA . LEU A 1 121 ? 10.991 10.422 10.815 1.00 88.00 121 LEU A CA 1
ATOM 910 C C . LEU A 1 121 ? 9.900 10.445 11.891 1.00 88.00 121 LEU A C 1
ATOM 912 O O . LEU A 1 121 ? 10.179 10.787 13.035 1.00 88.00 121 LEU A O 1
ATOM 916 N N . GLU A 1 122 ? 8.703 9.974 11.544 1.00 92.56 122 GLU A N 1
ATOM 917 C CA . GLU A 1 122 ? 7.569 9.804 12.457 1.00 92.56 122 GLU A CA 1
ATOM 918 C C . GLU A 1 122 ? 7.608 8.477 13.246 1.00 92.56 122 GLU A C 1
ATOM 920 O O . GLU A 1 122 ? 6.646 8.112 13.919 1.00 92.56 122 GLU A O 1
ATOM 925 N N . GLY A 1 123 ? 8.722 7.739 13.189 1.00 88.62 123 GLY A N 1
ATOM 926 C CA . GLY A 1 123 ? 8.978 6.590 14.058 1.00 88.62 123 GLY A CA 1
ATOM 927 C C . GLY A 1 123 ? 8.287 5.284 13.658 1.00 88.62 123 GLY A C 1
ATOM 928 O O . GLY A 1 123 ? 8.164 4.396 14.503 1.00 88.62 123 GLY A O 1
ATOM 929 N N . ALA A 1 124 ? 7.861 5.127 12.400 1.00 89.56 124 ALA A N 1
ATOM 930 C CA . ALA A 1 124 ? 7.295 3.867 11.924 1.00 89.56 124 ALA A CA 1
ATOM 931 C C . ALA A 1 124 ? 8.306 2.713 12.060 1.00 89.56 124 ALA A C 1
ATOM 933 O O . ALA A 1 124 ? 9.461 2.803 11.633 1.00 89.56 124 ALA A O 1
ATOM 934 N N . ASP A 1 125 ? 7.860 1.588 12.617 1.00 88.06 125 ASP A N 1
ATOM 935 C CA . ASP A 1 125 ? 8.685 0.415 12.882 1.00 88.06 125 ASP A CA 1
ATOM 936 C C . ASP A 1 125 ? 8.018 -0.886 12.409 1.00 88.06 125 ASP A C 1
ATOM 938 O O . ASP A 1 125 ? 6.923 -0.902 11.864 1.00 88.06 125 ASP A O 1
ATOM 942 N N . ARG A 1 126 ? 8.661 -2.040 12.616 1.00 87.00 126 ARG A N 1
ATOM 943 C CA . ARG A 1 126 ? 8.096 -3.335 12.183 1.00 87.00 126 ARG A CA 1
ATOM 944 C C . ARG A 1 126 ? 6.768 -3.704 12.843 1.00 87.00 126 ARG A C 1
ATOM 946 O O . ARG A 1 126 ? 6.140 -4.644 12.373 1.00 87.00 126 ARG A O 1
ATOM 953 N N . ALA A 1 127 ? 6.403 -3.078 13.957 1.00 90.50 127 ALA A N 1
ATOM 954 C CA . ALA A 1 127 ? 5.120 -3.264 14.620 1.00 90.50 127 ALA A CA 1
ATOM 955 C C . ALA A 1 127 ? 4.083 -2.223 14.166 1.00 90.50 127 ALA A C 1
ATOM 957 O O . ALA A 1 127 ? 2.941 -2.296 14.596 1.00 90.50 127 ALA A O 1
ATOM 958 N N . THR A 1 128 ? 4.426 -1.294 13.280 1.00 92.75 128 THR A N 1
ATOM 959 C CA . THR A 1 128 ? 3.490 -0.317 12.728 1.00 92.75 128 THR A CA 1
ATOM 960 C C . THR A 1 128 ? 2.618 -0.926 11.626 1.00 92.75 128 THR A C 1
ATOM 962 O O . THR A 1 128 ? 3.102 -1.634 10.733 1.00 92.75 128 THR A O 1
ATOM 965 N N . LEU A 1 129 ? 1.319 -0.616 11.665 1.00 95.44 129 LEU A N 1
ATOM 966 C CA . LEU A 1 129 ? 0.400 -0.837 10.553 1.00 95.44 129 LEU A CA 1
ATOM 967 C C . LEU A 1 129 ? 0.442 0.372 9.617 1.00 95.44 129 LEU A C 1
ATOM 969 O O . LEU A 1 129 ? 0.175 1.496 10.035 1.00 95.44 129 LEU A O 1
ATOM 973 N N . VAL A 1 130 ? 0.714 0.137 8.338 1.00 96.31 130 VAL A N 1
ATOM 974 C CA . VAL A 1 130 ? 0.545 1.149 7.295 1.00 96.31 130 VAL A CA 1
ATOM 975 C C . VAL A 1 130 ? -0.798 0.912 6.618 1.00 96.31 130 VAL A C 1
ATOM 977 O O . VAL A 1 130 ? -1.019 -0.148 6.038 1.00 96.31 130 VAL A O 1
ATOM 980 N N . VAL A 1 131 ? -1.697 1.887 6.678 1.00 97.56 131 VAL A N 1
ATOM 981 C CA . VAL A 1 131 ? -2.961 1.873 5.939 1.00 97.56 131 VAL A CA 1
ATOM 982 C C . VAL A 1 131 ? -2.790 2.747 4.711 1.00 97.56 131 VAL A C 1
ATOM 984 O O . VAL A 1 131 ? -2.646 3.957 4.830 1.00 97.56 131 VAL A O 1
ATOM 987 N N . PHE A 1 132 ? -2.806 2.151 3.527 1.00 97.19 132 PHE A N 1
ATOM 988 C CA . PHE A 1 132 ? -2.812 2.906 2.283 1.00 97.19 132 PHE A CA 1
ATOM 989 C C . PHE A 1 132 ? -4.249 3.099 1.809 1.00 97.19 132 PHE A C 1
ATOM 991 O O . PHE A 1 132 ? -4.954 2.112 1.591 1.00 97.19 132 PHE A O 1
ATOM 998 N N . VAL A 1 133 ? -4.675 4.349 1.639 1.00 96.31 133 VAL A N 1
ATOM 999 C CA . VAL A 1 133 ? -5.983 4.681 1.072 1.00 96.31 133 VAL A CA 1
ATOM 1000 C C . VAL A 1 133 ? -5.817 4.857 -0.431 1.00 96.31 133 VAL A C 1
ATOM 1002 O O . VAL A 1 133 ? -5.237 5.831 -0.906 1.00 96.31 133 VAL A O 1
ATOM 1005 N N . GLY A 1 134 ? -6.292 3.859 -1.165 1.00 93.31 134 GLY A N 1
ATOM 1006 C CA . GLY A 1 134 ? -6.346 3.860 -2.613 1.00 93.31 134 GLY A CA 1
ATOM 1007 C C . GLY A 1 134 ? -7.356 4.863 -3.146 1.00 93.31 134 GLY A C 1
ATOM 1008 O O . GLY A 1 134 ? -8.302 5.258 -2.464 1.00 93.31 134 GLY A O 1
ATOM 1009 N N . TRP A 1 135 ? -7.150 5.229 -4.401 1.00 90.19 135 TRP A N 1
ATOM 1010 C CA . TRP A 1 135 ? -8.072 6.014 -5.203 1.00 90.19 135 TRP A CA 1
ATOM 1011 C C . TRP A 1 135 ? -8.145 5.378 -6.584 1.00 90.19 135 TRP A C 1
ATOM 1013 O O . TRP A 1 135 ? -7.169 4.790 -7.070 1.00 90.19 135 TRP A O 1
ATOM 1023 N N . GLU A 1 136 ? -9.306 5.495 -7.208 1.00 76.81 136 GLU A N 1
ATOM 1024 C CA . GLU A 1 136 ? -9.497 5.051 -8.581 1.00 76.81 136 GLU A CA 1
ATOM 1025 C C . GLU A 1 136 ? -9.482 6.281 -9.477 1.00 76.81 136 GLU A C 1
ATOM 1027 O O . GLU A 1 136 ? -10.380 7.115 -9.416 1.00 76.81 136 GLU A O 1
ATOM 1032 N N . ASP A 1 137 ? -8.449 6.381 -10.305 1.00 69.44 137 ASP A N 1
ATOM 1033 C CA . ASP A 1 137 ? -8.379 7.344 -11.394 1.00 69.44 137 ASP A CA 1
ATOM 1034 C C . ASP A 1 137 ? -8.184 6.547 -12.689 1.00 69.44 137 ASP A C 1
ATOM 1036 O O . ASP A 1 137 ? -7.137 5.923 -12.900 1.00 69.44 137 ASP A O 1
ATOM 1040 N N . GLU A 1 138 ? -9.232 6.502 -13.516 1.00 62.75 138 GLU A N 1
ATOM 1041 C CA . GLU A 1 138 ? -9.225 5.763 -14.783 1.00 62.75 138 GLU A CA 1
ATOM 1042 C C . GLU A 1 138 ? -8.232 6.359 -15.792 1.00 62.75 138 GLU A C 1
ATOM 1044 O O . GLU A 1 138 ? -7.681 5.619 -16.606 1.00 62.75 138 GLU A O 1
ATOM 1049 N N . GLU A 1 139 ? -7.953 7.665 -15.719 1.00 57.34 139 GLU A N 1
ATOM 1050 C CA . GLU A 1 139 ? -7.011 8.346 -16.613 1.00 57.34 139 GLU A CA 1
ATOM 1051 C C . GLU A 1 139 ? -5.559 8.191 -16.147 1.00 57.34 139 GLU A C 1
ATOM 1053 O O . GLU A 1 139 ? -4.641 8.164 -16.969 1.00 57.34 139 GLU A O 1
ATOM 1058 N N . ARG A 1 140 ? -5.335 8.089 -14.831 1.00 56.75 140 ARG A N 1
ATOM 1059 C CA . ARG A 1 140 ? -3.987 8.118 -14.230 1.00 56.75 140 ARG A CA 1
ATOM 1060 C C . ARG A 1 140 ? -3.474 6.766 -13.756 1.00 56.75 140 ARG A C 1
ATOM 1062 O O . ARG A 1 140 ? -2.309 6.677 -13.387 1.00 56.75 140 ARG A O 1
ATOM 1069 N N . GLY A 1 141 ? -4.305 5.724 -13.807 1.00 60.31 141 GLY A N 1
ATOM 1070 C CA . GLY A 1 141 ? -3.977 4.397 -13.293 1.00 60.31 141 GLY A CA 1
ATOM 1071 C C . GLY A 1 141 ? -3.999 4.403 -11.766 1.00 60.31 141 GLY A C 1
ATOM 1072 O O . GLY A 1 141 ? -3.111 4.960 -11.130 1.00 60.31 141 GLY A O 1
ATOM 1073 N N . GLY A 1 142 ? -5.037 3.797 -11.180 1.00 72.00 142 GLY A N 1
ATOM 1074 C CA . GLY A 1 142 ? -5.338 3.855 -9.744 1.00 72.00 142 GLY A CA 1
ATOM 1075 C C . GLY A 1 142 ? -4.134 3.714 -8.799 1.00 72.00 142 GLY A C 1
ATOM 1076 O O . GLY A 1 142 ? -3.193 2.949 -9.031 1.00 72.00 142 GLY A O 1
ATOM 1077 N N . GLY A 1 143 ? -4.189 4.441 -7.682 1.00 86.00 143 GLY A N 1
ATOM 1078 C CA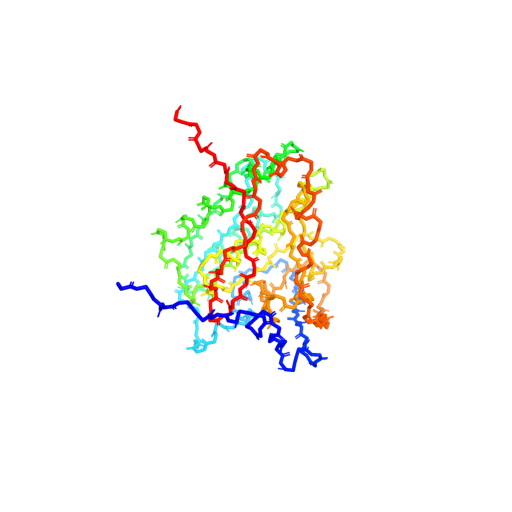 . GLY A 1 143 ? -3.061 4.640 -6.766 1.00 86.00 143 GLY A CA 1
ATOM 1079 C C . GLY A 1 143 ? -2.633 3.427 -5.945 1.00 86.00 143 GLY A C 1
ATOM 1080 O O . GLY A 1 143 ? -1.609 3.472 -5.265 1.00 86.00 143 GLY A O 1
ATOM 1081 N N . ASP A 1 144 ? -3.379 2.324 -6.010 1.00 90.81 144 ASP A N 1
ATOM 1082 C CA . ASP A 1 144 ? -3.133 1.122 -5.210 1.00 90.81 144 ASP A CA 1
ATOM 1083 C C . ASP A 1 144 ? -1.708 0.558 -5.360 1.00 90.81 144 ASP A C 1
ATOM 1085 O O . ASP A 1 144 ? -1.213 -0.122 -4.457 1.00 90.81 144 ASP A O 1
ATOM 1089 N N . PHE A 1 145 ? -1.025 0.818 -6.482 1.00 89.44 145 PHE A N 1
ATOM 1090 C CA . PHE A 1 145 ? 0.345 0.341 -6.681 1.00 89.44 145 PHE A CA 1
ATOM 1091 C C . PHE A 1 145 ? 1.323 0.925 -5.652 1.00 89.44 145 PHE A C 1
ATOM 1093 O O . PHE A 1 145 ? 2.235 0.221 -5.210 1.00 89.44 145 PHE A O 1
ATOM 1100 N N . TYR A 1 146 ? 1.120 2.176 -5.223 1.00 91.12 146 TYR A N 1
ATOM 1101 C CA . TYR A 1 146 ? 1.977 2.827 -4.236 1.00 91.12 146 TYR A CA 1
ATOM 1102 C C . TYR A 1 146 ? 1.959 2.074 -2.902 1.00 91.12 146 TYR A C 1
ATOM 1104 O O . TYR A 1 146 ? 2.999 1.979 -2.255 1.00 91.12 146 TYR A O 1
ATOM 1112 N N . ALA A 1 147 ? 0.837 1.447 -2.527 1.00 92.69 147 ALA A N 1
ATOM 1113 C CA . ALA A 1 147 ? 0.756 0.604 -1.333 1.00 92.69 147 ALA A CA 1
ATOM 1114 C C . ALA A 1 147 ? 1.784 -0.535 -1.370 1.00 92.69 147 ALA A C 1
ATOM 1116 O O . ALA A 1 147 ? 2.476 -0.813 -0.388 1.00 92.69 147 ALA A O 1
ATOM 1117 N N . ALA A 1 148 ? 1.900 -1.187 -2.528 1.00 88.88 148 ALA A N 1
ATOM 1118 C CA . ALA A 1 148 ? 2.820 -2.292 -2.713 1.00 88.88 148 ALA A CA 1
ATOM 1119 C C . ALA A 1 148 ? 4.278 -1.801 -2.729 1.00 88.88 148 ALA A C 1
ATOM 1121 O O . ALA A 1 148 ? 5.120 -2.393 -2.055 1.00 88.88 148 ALA A O 1
ATOM 1122 N N . LEU A 1 149 ? 4.580 -0.703 -3.430 1.00 87.19 149 LEU A N 1
ATOM 1123 C CA . LEU A 1 149 ? 5.938 -0.151 -3.503 1.00 87.19 149 LEU A CA 1
ATOM 1124 C C . LEU A 1 149 ? 6.431 0.396 -2.155 1.00 87.19 149 LEU A C 1
ATOM 1126 O O . LEU A 1 149 ? 7.552 0.088 -1.750 1.00 87.19 149 LEU A O 1
ATOM 1130 N N . ILE A 1 150 ? 5.599 1.146 -1.432 1.00 88.00 150 ILE A N 1
ATOM 1131 C CA . ILE A 1 150 ? 5.948 1.699 -0.116 1.00 88.00 150 ILE A CA 1
ATOM 1132 C C . ILE A 1 150 ? 6.199 0.566 0.883 1.00 88.00 150 ILE A C 1
ATOM 1134 O O . ILE A 1 150 ? 7.188 0.593 1.612 1.00 88.00 150 ILE A O 1
ATOM 1138 N N . GLY A 1 151 ? 5.387 -0.496 0.850 1.00 84.00 151 GLY A N 1
ATOM 1139 C CA . GLY A 1 151 ? 5.625 -1.687 1.667 1.00 84.00 151 GLY A CA 1
ATOM 1140 C C . GLY A 1 151 ? 6.882 -2.488 1.291 1.00 84.00 151 GLY A C 1
ATOM 1141 O O . GLY A 1 151 ? 7.282 -3.374 2.048 1.00 84.00 151 GLY A O 1
ATOM 1142 N N . MET A 1 152 ? 7.512 -2.213 0.140 1.00 77.94 152 MET A N 1
ATOM 1143 C CA . MET A 1 152 ? 8.777 -2.832 -0.280 1.00 77.94 152 MET A CA 1
ATOM 1144 C C . MET A 1 152 ? 10.029 -2.014 0.044 1.00 77.94 152 MET A C 1
ATOM 1146 O O . MET A 1 152 ? 11.134 -2.545 -0.119 1.00 77.94 152 MET A O 1
ATOM 1150 N N . LEU A 1 153 ? 9.888 -0.755 0.469 1.00 69.75 153 LEU A N 1
ATOM 1151 C CA . LEU A 1 153 ? 11.016 0.083 0.875 1.00 69.75 153 LEU A CA 1
ATOM 1152 C C . LEU A 1 153 ? 11.860 -0.610 1.968 1.00 69.75 153 LEU A C 1
ATOM 1154 O O . LEU A 1 153 ? 11.367 -1.510 2.654 1.00 69.75 153 LEU A O 1
ATOM 1158 N N . PRO A 1 154 ? 13.154 -0.254 2.129 1.00 49.25 154 PRO A N 1
ATOM 1159 C CA . PRO A 1 154 ? 14.137 -1.029 2.904 1.00 49.25 154 PRO A CA 1
ATOM 1160 C C . PRO A 1 154 ? 13.795 -1.256 4.388 1.00 49.25 154 PRO A C 1
ATOM 1162 O O . PRO A 1 154 ? 14.475 -2.043 5.057 1.00 49.25 154 PRO A O 1
ATOM 1165 N N . PHE A 1 155 ? 12.709 -0.665 4.890 1.00 52.47 155 PHE A N 1
ATOM 1166 C CA . PHE A 1 155 ? 12.024 -1.014 6.136 1.00 52.47 155 PHE A CA 1
ATOM 1167 C C . PHE A 1 155 ? 11.381 -2.398 6.020 1.00 52.47 155 PHE A C 1
ATOM 1169 O O . PHE A 1 155 ? 10.165 -2.569 5.962 1.00 52.47 155 PHE A O 1
ATOM 1176 N N . ARG A 1 156 ? 12.224 -3.435 5.978 1.00 56.75 156 ARG A N 1
ATOM 1177 C CA . ARG A 1 156 ? 11.785 -4.831 6.016 1.00 56.75 156 ARG A CA 1
ATOM 1178 C C . ARG A 1 156 ? 10.803 -5.017 7.172 1.00 56.75 156 ARG A C 1
ATOM 1180 O O . ARG A 1 156 ? 11.233 -4.995 8.326 1.00 56.75 156 ARG A O 1
ATOM 1187 N N . GLY A 1 157 ? 9.538 -5.284 6.854 1.00 64.56 157 GLY A N 1
ATOM 1188 C CA . GLY A 1 157 ? 8.558 -5.807 7.803 1.00 64.56 157 GLY A CA 1
ATOM 1189 C C . GLY A 1 157 ? 7.415 -4.879 8.208 1.00 64.56 157 GLY A C 1
ATOM 1190 O O . GLY A 1 157 ? 6.675 -5.281 9.101 1.00 64.56 157 GLY A O 1
ATOM 1191 N N . LEU A 1 158 ? 7.234 -3.710 7.581 1.00 81.00 158 LEU A N 1
ATOM 1192 C CA . LEU A 1 158 ? 5.970 -2.975 7.719 1.00 81.00 158 LEU A CA 1
ATOM 1193 C C . LEU A 1 158 ? 4.821 -3.806 7.136 1.00 81.00 158 LEU A C 1
ATO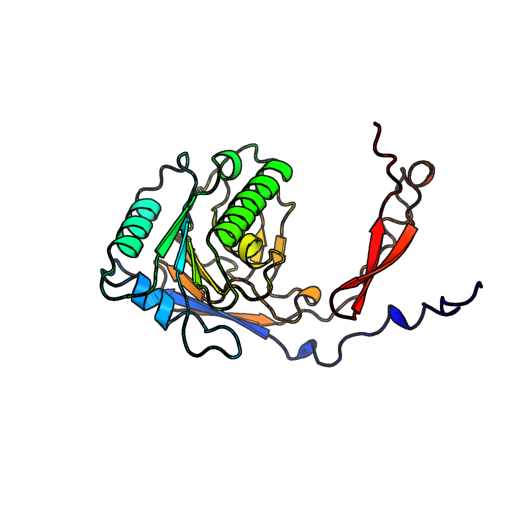M 1195 O O . LEU A 1 158 ? 4.964 -4.440 6.086 1.00 81.00 158 LEU A O 1
ATOM 1199 N N . SER A 1 159 ? 3.690 -3.832 7.836 1.00 89.31 159 SER A N 1
ATOM 1200 C CA . SER A 1 159 ? 2.485 -4.505 7.348 1.00 89.31 159 SER A CA 1
ATOM 1201 C C . SER A 1 159 ? 1.597 -3.477 6.677 1.00 89.31 159 SER A C 1
ATOM 1203 O O . SER A 1 159 ? 1.170 -2.530 7.330 1.00 89.31 159 SER A O 1
ATOM 1205 N N . VAL A 1 160 ? 1.334 -3.655 5.381 1.00 94.81 160 VAL A N 1
ATOM 1206 C CA . VAL A 1 160 ? 0.460 -2.749 4.632 1.00 94.81 160 VAL A CA 1
ATOM 1207 C C . VAL A 1 160 ? -0.947 -3.336 4.542 1.00 94.81 160 VAL A C 1
ATOM 1209 O O . VAL A 1 160 ? -1.127 -4.466 4.079 1.00 94.81 160 VAL A O 1
ATOM 1212 N N . ALA A 1 161 ? -1.940 -2.559 4.955 1.00 97.12 161 ALA A N 1
ATOM 1213 C CA . ALA A 1 161 ? -3.346 -2.757 4.642 1.00 97.12 161 ALA A CA 1
ATOM 1214 C C . ALA A 1 161 ? -3.737 -1.796 3.516 1.00 97.12 161 ALA A C 1
ATOM 1216 O O . ALA A 1 161 ? -3.569 -0.587 3.652 1.00 97.12 161 ALA A O 1
ATOM 1217 N N . LEU A 1 162 ? -4.247 -2.327 2.408 1.00 96.88 162 LEU A N 1
ATOM 1218 C CA . LEU A 1 162 ? -4.736 -1.517 1.294 1.00 96.88 162 LEU A CA 1
ATOM 1219 C C . LEU A 1 162 ? -6.251 -1.338 1.418 1.00 96.88 162 LEU A C 1
ATOM 1221 O O . LEU A 1 162 ? -6.982 -2.322 1.344 1.00 96.88 162 LEU A O 1
ATOM 1225 N N . LEU A 1 163 ? -6.717 -0.100 1.558 1.00 96.38 163 LEU A N 1
ATOM 1226 C CA . LEU A 1 163 ? -8.123 0.270 1.430 1.00 96.38 163 LEU A CA 1
ATOM 1227 C C . LEU A 1 163 ? -8.373 0.771 0.003 1.00 96.38 163 LEU A C 1
ATOM 1229 O O . LEU A 1 163 ? -8.049 1.907 -0.314 1.00 96.38 163 LEU A O 1
ATOM 1233 N N . THR A 1 164 ? -8.897 -0.089 -0.864 1.00 93.94 164 THR A N 1
ATOM 1234 C CA . THR A 1 164 ? -9.067 0.170 -2.301 1.00 93.94 164 THR A CA 1
ATOM 1235 C C . THR A 1 164 ? -10.493 0.607 -2.647 1.00 93.94 164 THR A C 1
ATOM 1237 O O . THR A 1 164 ? -11.458 0.135 -2.042 1.00 93.94 164 THR A O 1
ATOM 1240 N N . GLN A 1 165 ? -10.628 1.453 -3.672 1.00 91.19 165 GLN A N 1
ATOM 1241 C CA . GLN A 1 165 ? -11.916 1.908 -4.220 1.00 91.19 165 GLN A CA 1
ATOM 1242 C C . GLN A 1 165 ? -12.342 1.130 -5.482 1.00 91.19 165 GLN A C 1
ATOM 1244 O O . GLN A 1 165 ? -13.342 1.470 -6.122 1.00 91.19 165 GLN A O 1
ATOM 1249 N N . ARG A 1 166 ? -11.605 0.065 -5.838 1.00 88.69 166 ARG A N 1
ATOM 1250 C CA . ARG A 1 166 ? -11.861 -0.782 -7.012 1.00 88.69 166 ARG A CA 1
ATOM 1251 C C . ARG A 1 166 ? -13.299 -1.289 -7.082 1.00 88.69 166 ARG A C 1
ATOM 1253 O O . ARG A 1 166 ? -13.819 -1.885 -6.140 1.00 88.69 166 ARG A O 1
ATOM 1260 N N . THR A 1 167 ? -13.882 -1.205 -8.274 1.00 90.12 167 THR A N 1
ATOM 1261 C CA . THR A 1 167 ? -15.199 -1.785 -8.606 1.00 90.12 167 THR A CA 1
ATOM 1262 C C . THR A 1 167 ? -15.110 -3.205 -9.178 1.00 90.12 167 THR A C 1
ATOM 1264 O O . THR A 1 167 ? -16.125 -3.872 -9.377 1.00 90.12 167 THR A O 1
ATOM 1267 N N . LYS A 1 168 ? -13.892 -3.699 -9.435 1.00 90.25 168 LYS A N 1
ATOM 1268 C CA . LYS A 1 168 ? -13.593 -5.061 -9.904 1.00 90.25 168 LYS A CA 1
ATOM 1269 C C . LYS A 1 168 ? -12.326 -5.561 -9.216 1.00 90.25 168 LYS A C 1
ATOM 1271 O O . LYS A 1 168 ? -11.407 -4.785 -8.989 1.00 90.25 168 LYS A O 1
ATOM 1276 N N . TYR A 1 169 ? -12.235 -6.857 -8.911 1.00 87.62 169 TYR A N 1
ATOM 1277 C CA . TYR A 1 169 ? -11.064 -7.380 -8.190 1.00 87.62 169 TYR A CA 1
ATOM 1278 C C . TYR A 1 169 ? -9.739 -7.148 -8.942 1.00 87.62 169 TYR A C 1
ATOM 1280 O O . TYR A 1 169 ? -8.741 -6.800 -8.314 1.00 87.62 169 TYR A O 1
ATOM 1288 N N . ASN A 1 170 ? -9.725 -7.329 -10.270 1.00 87.38 170 ASN A N 1
ATOM 1289 C CA . ASN A 1 170 ? -8.500 -7.409 -11.083 1.00 87.38 170 ASN A CA 1
ATOM 1290 C C . ASN A 1 170 ? -7.481 -8.412 -10.476 1.00 87.38 170 ASN A C 1
ATOM 1292 O O . ASN A 1 170 ? -7.853 -9.259 -9.655 1.00 87.38 170 ASN A O 1
ATOM 1296 N N . ASP A 1 171 ? -6.213 -8.393 -10.902 1.00 89.50 171 ASP A N 1
ATOM 1297 C CA . ASP A 1 171 ? -5.165 -9.148 -10.199 1.00 89.50 171 ASP A CA 1
ATOM 1298 C C . ASP A 1 171 ? -4.750 -8.361 -8.941 1.00 89.50 171 ASP A C 1
ATOM 1300 O O . ASP A 1 171 ? -4.097 -7.326 -9.023 1.00 89.50 171 ASP A O 1
ATOM 1304 N N . LEU A 1 172 ? -5.167 -8.834 -7.763 1.00 90.94 172 LEU A N 1
ATOM 1305 C CA . LEU A 1 172 ? -4.815 -8.240 -6.461 1.00 90.94 172 LEU A CA 1
ATOM 1306 C C . LEU A 1 172 ? -3.387 -8.578 -6.007 1.00 90.94 172 LEU A C 1
ATOM 1308 O O . LEU A 1 172 ? -2.927 -8.096 -4.978 1.00 90.94 172 LEU A O 1
ATOM 1312 N N . LEU A 1 173 ? -2.697 -9.452 -6.738 1.00 92.62 173 LEU A N 1
ATOM 1313 C CA . LEU A 1 173 ? -1.312 -9.834 -6.488 1.00 92.62 173 LEU A CA 1
ATOM 1314 C C . LEU A 1 173 ? -0.388 -9.321 -7.596 1.00 92.62 173 LEU A C 1
ATOM 1316 O O . LEU A 1 173 ? 0.762 -9.751 -7.668 1.00 92.62 173 LEU A O 1
ATOM 1320 N N . PHE A 1 174 ? -0.863 -8.412 -8.446 1.00 91.50 174 PHE A N 1
ATOM 1321 C CA . PHE A 1 174 ? -0.045 -7.717 -9.427 1.00 91.50 174 PHE A CA 1
ATOM 1322 C C . PHE A 1 174 ? -0.338 -6.220 -9.400 1.00 91.50 174 PHE A C 1
ATOM 1324 O O . PHE A 1 174 ? -1.486 -5.795 -9.503 1.00 91.50 174 PHE A O 1
ATOM 1331 N N . TYR A 1 175 ? 0.717 -5.424 -9.289 1.00 89.25 175 TYR A N 1
ATOM 1332 C CA . TYR A 1 175 ? 0.641 -3.971 -9.329 1.00 89.25 175 TYR A CA 1
ATOM 1333 C C . TYR A 1 175 ? 1.706 -3.448 -10.278 1.00 89.25 175 TYR A C 1
ATOM 1335 O O . TYR A 1 175 ? 2.849 -3.901 -10.238 1.00 89.25 175 TYR A O 1
ATOM 1343 N N . SER A 1 176 ? 1.325 -2.487 -11.109 1.00 87.06 176 SER A N 1
ATOM 1344 C CA . SER A 1 176 ? 2.230 -1.748 -11.980 1.00 87.06 176 SER A CA 1
ATOM 1345 C C . SER A 1 176 ? 2.018 -0.268 -11.729 1.00 87.06 176 SER A C 1
ATOM 1347 O O . SER A 1 176 ? 0.877 0.153 -11.534 1.00 87.06 176 SER A O 1
ATOM 1349 N N . SER A 1 177 ? 3.095 0.507 -11.744 1.00 85.06 177 SER A N 1
ATOM 1350 C CA . SER A 1 177 ? 2.978 1.957 -11.783 1.00 85.06 177 SER A CA 1
ATOM 1351 C C . SER A 1 177 ? 2.423 2.426 -13.136 1.00 85.06 177 SER A C 1
ATOM 1353 O O . SER A 1 177 ? 2.522 1.673 -14.117 1.00 85.06 177 SER A O 1
ATOM 1355 N N . PRO A 1 178 ? 1.858 3.645 -13.210 1.00 79.75 178 PRO A N 1
ATOM 1356 C CA . PRO A 1 178 ? 1.393 4.261 -14.450 1.00 79.75 178 PRO A CA 1
ATOM 1357 C C . PRO A 1 178 ? 2.466 4.296 -15.540 1.00 79.75 178 PRO A C 1
ATOM 1359 O O . PRO A 1 178 ? 2.176 3.976 -16.690 1.00 79.75 178 PRO A O 1
ATOM 1362 N N . SER A 1 179 ? 3.724 4.587 -15.183 1.00 80.38 179 SER A N 1
ATOM 1363 C CA . SER A 1 179 ? 4.846 4.551 -16.133 1.00 80.38 179 SER A CA 1
ATOM 1364 C C . SER A 1 179 ? 5.201 3.141 -16.631 1.00 80.38 179 SER A C 1
ATOM 1366 O O . SER A 1 179 ? 5.963 2.988 -17.586 1.00 80.38 179 SER A O 1
ATOM 1368 N N . GLY A 1 180 ? 4.704 2.093 -15.967 1.00 81.00 180 GLY A N 1
ATOM 1369 C CA . GLY A 1 180 ? 5.032 0.694 -16.242 1.00 81.00 180 GLY A CA 1
ATOM 1370 C C . GLY A 1 180 ? 6.419 0.259 -15.759 1.00 81.00 180 GLY A C 1
ATOM 1371 O O . GLY A 1 180 ? 6.740 -0.930 -15.849 1.00 81.00 180 GLY A O 1
ATOM 1372 N N . VAL A 1 181 ? 7.233 1.187 -15.240 1.00 82.94 181 VAL A N 1
ATOM 1373 C CA . VAL A 1 181 ? 8.616 0.929 -14.811 1.00 82.94 181 VAL A CA 1
ATOM 1374 C C . VAL A 1 181 ? 8.662 0.126 -13.517 1.00 82.94 181 VAL A C 1
ATOM 1376 O O . VAL A 1 181 ? 9.484 -0.784 -13.386 1.00 82.94 181 VAL A O 1
ATOM 1379 N N . PHE A 1 182 ? 7.773 0.421 -12.567 1.00 82.19 182 PHE A N 1
ATOM 1380 C CA . PHE A 1 182 ? 7.705 -0.319 -11.314 1.00 82.19 182 PHE A CA 1
ATOM 1381 C C . PHE A 1 182 ? 6.616 -1.372 -11.383 1.00 82.19 182 PHE A C 1
ATOM 1383 O O . PHE A 1 182 ? 5.451 -1.063 -11.613 1.00 82.19 182 PHE A O 1
ATOM 1390 N N . GLN A 1 183 ? 6.993 -2.623 -11.136 1.00 86.50 183 GLN A N 1
ATOM 1391 C CA . GLN A 1 183 ? 6.064 -3.743 -11.117 1.00 86.50 183 GLN A CA 1
ATOM 1392 C C . GLN A 1 183 ? 6.310 -4.623 -9.901 1.00 86.50 183 GLN A C 1
ATOM 1394 O O . GLN A 1 183 ? 7.448 -4.858 -9.484 1.00 86.50 183 GLN A O 1
ATOM 1399 N N . ILE A 1 184 ? 5.221 -5.134 -9.344 1.00 87.44 184 ILE A N 1
ATOM 1400 C CA . ILE A 1 184 ? 5.223 -6.104 -8.260 1.00 87.44 184 ILE A CA 1
ATOM 1401 C C . ILE A 1 184 ? 4.293 -7.235 -8.665 1.00 87.44 184 ILE A C 1
ATOM 1403 O O . ILE A 1 184 ? 3.107 -7.020 -8.884 1.00 87.44 184 ILE A O 1
ATOM 1407 N N . ASP A 1 185 ? 4.831 -8.451 -8.715 1.00 89.81 185 ASP A N 1
ATOM 1408 C CA . ASP A 1 185 ? 4.079 -9.681 -8.948 1.00 89.81 185 ASP A CA 1
ATOM 1409 C C . ASP A 1 185 ? 4.261 -10.600 -7.736 1.00 89.81 185 ASP A C 1
ATOM 1411 O O . ASP A 1 185 ? 5.376 -11.001 -7.403 1.00 89.81 185 ASP A O 1
ATOM 1415 N N . GLY A 1 186 ? 3.166 -10.972 -7.077 1.00 88.19 186 GLY A N 1
ATOM 1416 C CA . GLY A 1 186 ? 3.173 -11.897 -5.946 1.00 88.19 186 GLY A CA 1
ATOM 1417 C C . GLY A 1 186 ? 3.660 -13.301 -6.309 1.00 88.19 186 GLY A C 1
ATOM 1418 O O . GLY A 1 186 ? 4.009 -14.070 -5.421 1.00 88.19 186 GLY A O 1
ATOM 1419 N N . SER A 1 187 ? 3.726 -13.645 -7.599 1.00 89.50 187 SER A N 1
ATOM 1420 C CA . SER A 1 187 ? 4.337 -14.897 -8.058 1.00 89.50 187 SER A CA 1
ATOM 1421 C C . SER A 1 187 ? 5.853 -14.823 -8.253 1.00 89.50 187 SER A C 1
ATOM 1423 O O . SER A 1 187 ? 6.461 -15.847 -8.566 1.00 89.50 187 SER A O 1
ATOM 1425 N N . ASP A 1 188 ? 6.480 -13.655 -8.093 1.00 84.69 188 ASP A N 1
ATOM 1426 C CA . ASP A 1 188 ? 7.920 -13.492 -8.292 1.00 84.69 188 ASP A CA 1
ATOM 1427 C C . ASP A 1 188 ? 8.728 -14.278 -7.243 1.00 84.69 188 ASP A C 1
ATOM 1429 O O . ASP A 1 188 ? 8.680 -14.018 -6.036 1.00 84.69 188 ASP A O 1
ATOM 1433 N N . ALA A 1 189 ? 9.520 -15.235 -7.728 1.00 78.81 189 ALA A N 1
ATOM 1434 C CA . ALA A 1 189 ? 10.402 -16.066 -6.920 1.00 78.81 189 ALA A CA 1
ATOM 1435 C C . ALA A 1 189 ? 11.427 -15.244 -6.125 1.00 78.81 189 ALA A C 1
ATOM 1437 O O . ALA A 1 189 ? 11.806 -15.643 -5.022 1.00 78.81 189 ALA A O 1
ATOM 1438 N N . ALA A 1 190 ? 11.845 -14.083 -6.645 1.00 74.19 190 ALA A N 1
ATOM 1439 C CA . ALA A 1 190 ? 12.787 -13.187 -5.975 1.00 74.19 190 ALA A CA 1
ATOM 1440 C C . ALA A 1 190 ? 12.264 -12.629 -4.656 1.00 74.19 190 ALA A C 1
ATOM 1442 O O . ALA A 1 190 ? 13.043 -12.209 -3.799 1.00 74.19 190 ALA A O 1
ATOM 1443 N N . ARG A 1 191 ? 10.946 -12.667 -4.463 1.00 71.62 191 ARG A N 1
ATOM 1444 C CA . ARG A 1 191 ? 10.298 -12.230 -3.231 1.00 71.62 191 ARG A CA 1
ATOM 1445 C C . ARG A 1 191 ? 10.165 -13.343 -2.201 1.00 71.62 191 ARG A C 1
ATOM 1447 O O . ARG A 1 191 ? 9.770 -13.058 -1.075 1.00 71.62 191 ARG A O 1
ATOM 1454 N N . MET A 1 192 ? 10.487 -14.591 -2.554 1.00 70.25 192 MET A N 1
ATOM 1455 C CA . MET A 1 192 ? 10.377 -15.755 -1.665 1.00 70.25 192 MET A CA 1
ATOM 1456 C C . MET A 1 192 ? 8.997 -15.867 -0.987 1.00 70.25 192 MET A C 1
ATOM 1458 O O . MET A 1 192 ? 8.891 -16.255 0.174 1.00 70.25 192 MET A O 1
ATOM 1462 N N . GLY A 1 193 ? 7.932 -15.472 -1.689 1.00 71.81 193 GLY A N 1
ATOM 1463 C CA . GLY A 1 193 ? 6.563 -15.506 -1.164 1.00 71.81 193 GLY A CA 1
ATOM 1464 C C . GLY A 1 193 ? 6.192 -14.362 -0.229 1.00 71.81 193 GLY A C 1
ATOM 1465 O O . GLY A 1 193 ? 5.120 -14.380 0.374 1.00 71.81 193 GLY A O 1
ATOM 1466 N N . MET A 1 194 ? 7.049 -13.351 -0.098 1.00 78.94 194 MET A N 1
ATOM 1467 C CA . MET A 1 194 ? 6.714 -12.141 0.634 1.00 78.94 194 MET A CA 1
ATOM 1468 C C . MET A 1 194 ? 5.987 -11.159 -0.277 1.00 78.94 194 MET A C 1
ATOM 1470 O O . MET A 1 194 ? 6.549 -10.655 -1.245 1.00 78.94 194 MET A O 1
ATOM 1474 N N . PHE A 1 195 ? 4.750 -10.842 0.088 1.00 87.69 195 PHE A N 1
ATOM 1475 C CA . PHE A 1 195 ? 4.000 -9.739 -0.499 1.00 87.69 195 PHE A CA 1
ATOM 1476 C C . PHE A 1 195 ? 3.860 -8.604 0.528 1.00 87.69 195 PHE A C 1
ATOM 1478 O O . PHE A 1 195 ? 3.612 -8.902 1.707 1.00 87.69 195 PHE A O 1
ATOM 1485 N N . PRO A 1 196 ? 4.083 -7.336 0.131 1.00 87.12 196 PRO A N 1
ATOM 1486 C CA . PRO A 1 196 ? 4.065 -6.188 1.043 1.00 87.12 196 PRO A CA 1
ATOM 1487 C C . PRO A 1 196 ? 2.666 -5.924 1.613 1.00 87.12 196 PRO A C 1
ATOM 1489 O O . PRO A 1 196 ? 2.515 -5.711 2.816 1.00 87.12 196 PRO A O 1
ATOM 1492 N N . ILE A 1 197 ? 1.639 -6.028 0.767 1.00 93.56 197 ILE A N 1
ATOM 1493 C CA . ILE A 1 197 ? 0.240 -5.898 1.175 1.00 93.56 197 ILE A CA 1
ATOM 1494 C C . ILE A 1 197 ? -0.180 -7.185 1.889 1.00 93.56 197 ILE A C 1
ATOM 1496 O O . ILE A 1 197 ? -0.068 -8.281 1.340 1.00 93.56 197 ILE A O 1
ATOM 1500 N N . LYS A 1 198 ? -0.640 -7.059 3.134 1.00 93.81 198 LYS A N 1
ATOM 1501 C CA . LYS A 1 198 ? -1.050 -8.184 3.989 1.00 93.81 198 LYS A CA 1
ATOM 1502 C C . LYS A 1 198 ? -2.554 -8.425 3.975 1.00 93.81 198 LYS A C 1
ATOM 1504 O O . LYS A 1 198 ? -2.985 -9.558 4.185 1.00 93.81 198 LYS A O 1
ATOM 1509 N N . ALA A 1 199 ? -3.338 -7.387 3.709 1.00 96.06 199 ALA A N 1
ATOM 1510 C CA . ALA A 1 199 ? -4.781 -7.469 3.544 1.00 96.06 199 ALA A CA 1
ATOM 1511 C C . ALA A 1 199 ? -5.278 -6.334 2.640 1.00 96.06 199 ALA A C 1
ATOM 1513 O O . ALA A 1 199 ? -4.702 -5.245 2.626 1.00 96.06 199 ALA A O 1
ATOM 1514 N N . VAL A 1 200 ? -6.341 -6.612 1.889 1.00 96.88 200 VAL A N 1
ATOM 1515 C CA . VAL A 1 200 ? -7.056 -5.636 1.061 1.00 96.88 200 VAL A CA 1
ATOM 1516 C C . VAL A 1 200 ? -8.460 -5.464 1.625 1.00 96.88 200 VAL A C 1
ATOM 1518 O O . VAL A 1 200 ? -9.052 -6.419 2.131 1.00 96.88 200 VAL A O 1
ATOM 1521 N N . PHE A 1 201 ? -8.979 -4.250 1.543 1.00 96.88 201 PHE A N 1
ATOM 1522 C CA . PHE A 1 201 ? -10.274 -3.843 2.058 1.00 96.88 201 PHE A CA 1
ATOM 1523 C C . PHE A 1 201 ? -10.970 -2.987 1.012 1.00 96.88 201 PHE A C 1
ATOM 1525 O O . PHE A 1 201 ? -10.323 -2.126 0.424 1.00 96.88 201 PHE A O 1
ATOM 1532 N N . GLY A 1 202 ? -12.255 -3.206 0.761 1.00 95.12 202 GLY A N 1
ATOM 1533 C CA . GLY A 1 202 ? -12.982 -2.399 -0.217 1.00 95.12 202 GLY A CA 1
ATOM 1534 C C . GLY A 1 202 ? -14.423 -2.856 -0.437 1.00 95.12 202 GLY A C 1
ATOM 1535 O O . GLY A 1 202 ? -14.921 -3.711 0.300 1.00 95.12 202 GLY A O 1
ATOM 1536 N N . PRO A 1 203 ? -15.110 -2.303 -1.450 1.00 93.38 203 PRO A N 1
ATOM 1537 C CA . PRO A 1 203 ? -16.557 -2.455 -1.606 1.00 93.38 203 PRO A CA 1
ATOM 1538 C C . PRO A 1 203 ? -16.992 -3.827 -2.137 1.00 93.38 203 PRO A C 1
ATOM 1540 O O . PRO A 1 203 ? -18.176 -4.156 -2.095 1.00 93.38 203 PRO A O 1
ATOM 1543 N N . LEU A 1 204 ? -16.074 -4.645 -2.653 1.00 94.06 204 LEU A N 1
ATOM 1544 C CA . LEU A 1 204 ? -16.407 -5.962 -3.202 1.00 94.06 204 LEU A CA 1
ATOM 1545 C C . LEU A 1 204 ? -16.598 -6.994 -2.084 1.00 94.06 204 LEU A C 1
ATOM 1547 O O . LEU A 1 204 ? -16.225 -6.757 -0.941 1.00 94.06 204 LEU A O 1
ATOM 1551 N N . ALA A 1 205 ? -17.200 -8.139 -2.406 1.00 96.25 205 ALA A N 1
ATOM 1552 C CA . ALA A 1 205 ? -17.414 -9.211 -1.435 1.00 96.25 205 ALA A CA 1
ATOM 1553 C C . ALA A 1 205 ? -16.093 -9.780 -0.866 1.00 96.25 205 ALA A C 1
ATOM 1555 O O . ALA A 1 205 ? -15.010 -9.589 -1.418 1.00 96.25 205 ALA A O 1
ATOM 1556 N N . ASP A 1 206 ? -16.181 -10.525 0.236 1.00 96.88 206 ASP A N 1
ATOM 1557 C CA . ASP A 1 206 ? -15.020 -11.227 0.784 1.00 96.88 206 ASP A CA 1
ATOM 1558 C C . ASP A 1 206 ? -14.446 -12.215 -0.239 1.00 96.88 206 ASP A C 1
ATOM 1560 O O . ASP A 1 206 ? -15.169 -12.992 -0.873 1.00 96.88 206 ASP A O 1
ATOM 1564 N N . LYS A 1 207 ? -13.119 -12.221 -0.383 1.00 96.31 207 LYS A N 1
ATOM 1565 C CA . LYS A 1 207 ? -12.428 -13.138 -1.291 1.00 96.31 207 LYS A CA 1
ATOM 1566 C C . LYS A 1 207 ? -11.028 -13.456 -0.797 1.00 96.31 207 LYS A C 1
ATOM 1568 O O . LYS A 1 207 ? -10.302 -12.593 -0.323 1.00 96.31 207 LYS A O 1
ATOM 1573 N N . VAL A 1 208 ? -10.601 -14.698 -0.997 1.00 96.31 208 VAL A N 1
ATOM 1574 C CA . VAL A 1 208 ? -9.204 -15.096 -0.809 1.00 96.31 208 VAL A CA 1
ATOM 1575 C C . VAL A 1 208 ? -8.566 -15.295 -2.176 1.00 96.31 208 VAL A C 1
ATOM 1577 O O . VAL A 1 208 ? -9.027 -16.118 -2.967 1.00 96.31 208 VAL A O 1
ATOM 1580 N N . VAL A 1 209 ? -7.499 -14.553 -2.456 1.00 93.81 209 VAL A N 1
ATOM 1581 C CA . VAL A 1 209 ? -6.701 -14.711 -3.676 1.00 93.81 209 VAL A CA 1
ATOM 1582 C C . VAL A 1 209 ? -5.433 -15.480 -3.341 1.00 93.81 209 VAL A C 1
ATOM 1584 O O . VAL A 1 209 ? -4.780 -15.216 -2.332 1.00 93.81 209 VAL A O 1
ATOM 1587 N N . LYS A 1 210 ? -5.092 -16.453 -4.188 1.00 93.56 210 LYS A N 1
ATOM 1588 C CA . LYS A 1 210 ? -3.878 -17.262 -4.068 1.00 93.56 210 LYS A CA 1
ATOM 1589 C C . LYS A 1 210 ? -3.127 -17.255 -5.390 1.00 93.56 210 LYS A C 1
ATOM 1591 O O . LYS A 1 210 ? -3.746 -17.413 -6.440 1.00 93.56 210 LYS A O 1
ATOM 1596 N N . LYS A 1 211 ? -1.805 -17.116 -5.331 1.00 91.50 211 LYS A N 1
ATOM 1597 C CA . LYS A 1 211 ? -0.924 -17.208 -6.500 1.00 91.50 211 LYS A CA 1
ATOM 1598 C C . LYS A 1 211 ? 0.282 -18.072 -6.161 1.00 91.50 211 LYS A C 1
ATOM 1600 O O . LYS A 1 211 ? 0.953 -17.850 -5.152 1.00 91.50 211 LYS A O 1
ATOM 1605 N N . THR A 1 212 ? 0.529 -19.085 -6.982 1.00 90.44 212 THR A N 1
ATOM 1606 C CA . THR A 1 212 ? 1.695 -19.962 -6.837 1.00 90.44 212 THR A CA 1
ATOM 1607 C C . THR A 1 212 ? 2.953 -19.193 -7.211 1.00 90.44 212 THR A C 1
ATOM 1609 O O . THR A 1 212 ? 2.968 -18.472 -8.211 1.00 90.44 212 THR A O 1
ATOM 1612 N N . ILE A 1 213 ? 4.006 -19.340 -6.411 1.00 87.31 213 ILE A N 1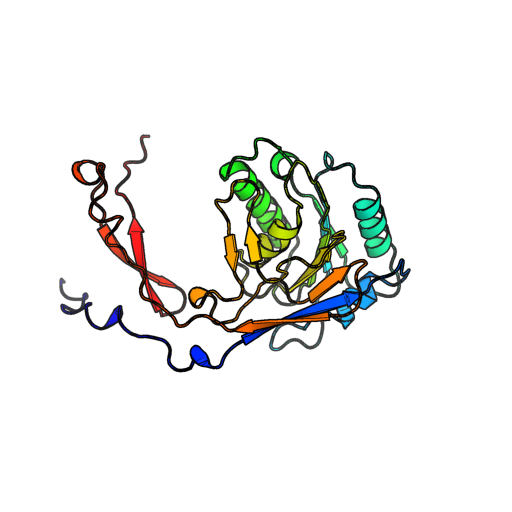
ATOM 1613 C CA . ILE A 1 213 ? 5.288 -18.700 -6.691 1.00 87.31 213 ILE A CA 1
ATOM 1614 C C . ILE A 1 213 ? 5.948 -19.437 -7.853 1.00 87.31 213 ILE A C 1
ATOM 1616 O O . ILE A 1 213 ? 6.021 -20.667 -7.874 1.00 87.31 213 ILE A O 1
ATOM 1620 N N . LYS A 1 214 ? 6.415 -18.674 -8.840 1.00 85.44 214 LYS A N 1
ATOM 1621 C CA . LYS A 1 214 ? 7.148 -19.205 -9.988 1.00 85.44 214 LYS A CA 1
ATOM 1622 C C . LYS A 1 214 ? 8.437 -19.862 -9.500 1.00 85.44 214 LYS A C 1
ATOM 1624 O O . LYS A 1 214 ? 9.035 -19.446 -8.512 1.00 85.44 214 LYS A O 1
ATOM 1629 N N . THR A 1 215 ? 8.907 -20.875 -10.213 1.00 81.62 215 THR A N 1
ATOM 1630 C CA . THR A 1 215 ? 10.230 -21.437 -9.934 1.00 81.62 215 THR A CA 1
ATOM 1631 C C . THR A 1 215 ? 11.294 -20.359 -10.136 1.00 81.62 215 THR A C 1
ATOM 1633 O O . THR A 1 215 ? 11.257 -19.628 -11.128 1.00 81.62 215 THR A O 1
ATOM 1636 N N . TRP A 1 216 ? 12.244 -20.261 -9.202 1.00 76.94 216 TRP A N 1
ATOM 1637 C CA . TRP A 1 216 ? 13.383 -19.356 -9.339 1.00 76.94 216 TRP A CA 1
ATOM 1638 C C . TRP A 1 216 ? 14.157 -19.675 -10.620 1.00 76.94 216 TRP A C 1
ATOM 1640 O O . TRP A 1 216 ? 14.579 -20.813 -10.835 1.00 76.94 216 TRP A O 1
ATOM 1650 N N . GLN A 1 217 ? 14.351 -18.660 -11.455 1.00 71.75 217 GLN A N 1
ATOM 1651 C CA . GLN A 1 217 ? 15.182 -18.738 -12.647 1.00 71.75 217 GLN A CA 1
ATOM 1652 C C . GLN A 1 217 ? 16.341 -17.759 -12.501 1.00 71.75 217 GLN A C 1
ATOM 1654 O O . GLN A 1 217 ? 16.161 -16.637 -12.030 1.00 71.75 217 GLN A O 1
ATOM 1659 N N . ASN A 1 218 ? 17.532 -18.173 -12.930 1.00 67.56 218 ASN A N 1
ATOM 1660 C CA . ASN A 1 218 ? 18.680 -17.277 -12.967 1.00 67.56 218 ASN A CA 1
ATOM 1661 C C . ASN A 1 218 ? 18.384 -16.086 -13.888 1.00 67.56 218 ASN A C 1
ATOM 1663 O O . ASN A 1 218 ? 17.871 -16.260 -14.998 1.00 67.56 218 ASN A O 1
ATOM 1667 N N . ILE A 1 219 ? 18.737 -14.881 -13.435 1.00 63.44 219 ILE A N 1
ATOM 1668 C CA . ILE A 1 219 ? 18.598 -13.660 -14.230 1.00 63.44 219 ILE A CA 1
ATOM 1669 C C . ILE A 1 219 ? 19.449 -13.820 -15.493 1.00 63.44 219 ILE A C 1
ATOM 1671 O O . ILE A 1 219 ? 20.674 -13.930 -15.422 1.00 63.44 219 ILE A O 1
ATOM 1675 N N . LYS A 1 220 ? 18.801 -13.844 -16.662 1.00 62.03 220 LYS A N 1
ATOM 1676 C CA . LYS A 1 220 ? 19.493 -13.891 -17.954 1.00 62.03 220 LYS A CA 1
ATOM 1677 C C . LYS A 1 220 ? 20.106 -12.520 -18.238 1.00 62.03 220 LYS A C 1
ATOM 1679 O O . LYS A 1 220 ? 19.414 -11.592 -18.649 1.00 62.03 220 LYS A O 1
ATOM 1684 N N . THR A 1 221 ? 21.410 -12.402 -18.022 1.00 57.44 221 THR A N 1
ATOM 1685 C CA . THR A 1 221 ? 22.188 -11.174 -18.249 1.00 57.44 221 THR A CA 1
ATOM 1686 C C . THR A 1 221 ? 22.614 -10.986 -19.708 1.00 57.44 221 THR A C 1
ATOM 1688 O O . THR A 1 221 ? 23.077 -9.913 -20.078 1.00 57.44 221 THR A O 1
ATOM 1691 N N . SER A 1 222 ? 22.411 -11.995 -20.563 1.00 63.47 222 SER A N 1
ATOM 1692 C CA . SER A 1 222 ? 22.892 -12.033 -21.954 1.00 63.47 222 SER A CA 1
ATOM 1693 C C . SER A 1 222 ? 22.416 -10.872 -22.833 1.00 63.47 222 SER A C 1
ATOM 1695 O O . SER A 1 222 ? 23.123 -10.495 -23.761 1.00 63.47 222 SER A O 1
ATOM 1697 N N . LYS A 1 223 ? 21.248 -10.289 -22.535 1.00 57.78 223 LYS A N 1
ATOM 1698 C CA . LYS A 1 223 ? 20.700 -9.124 -23.252 1.00 57.78 223 LYS A CA 1
ATOM 1699 C C . LYS A 1 223 ? 21.356 -7.788 -22.875 1.00 57.78 223 LYS A C 1
ATOM 1701 O O . LYS A 1 223 ? 21.214 -6.824 -23.608 1.00 57.78 223 LYS A O 1
ATOM 1706 N N . TYR A 1 224 ? 22.054 -7.736 -21.742 1.00 55.22 224 TYR A N 1
ATOM 1707 C CA . TYR A 1 224 ? 22.770 -6.546 -21.268 1.00 55.22 224 TYR A CA 1
ATOM 1708 C C . TYR A 1 224 ? 24.276 -6.622 -21.552 1.00 55.22 224 TYR A C 1
ATOM 1710 O O . TYR A 1 224 ? 24.945 -5.602 -21.558 1.00 55.22 224 TYR A O 1
ATOM 1718 N N . ILE A 1 225 ? 24.795 -7.831 -21.802 1.00 54.75 225 ILE A N 1
ATOM 1719 C CA . ILE A 1 225 ? 26.203 -8.115 -22.139 1.00 54.75 225 ILE A CA 1
ATOM 1720 C C . ILE A 1 225 ? 26.472 -7.959 -23.650 1.00 54.75 225 ILE A C 1
ATOM 1722 O O . ILE A 1 225 ? 27.581 -8.235 -24.089 1.00 54.75 225 ILE A O 1
ATOM 1726 N N . ASN A 1 226 ? 25.487 -7.529 -24.447 1.00 55.34 226 ASN A N 1
ATOM 1727 C CA . ASN A 1 226 ? 25.668 -7.203 -25.870 1.00 55.34 226 ASN A CA 1
ATOM 1728 C C . ASN A 1 226 ? 24.865 -5.948 -26.271 1.00 55.34 226 ASN A C 1
ATOM 1730 O O . ASN A 1 226 ? 24.256 -5.924 -27.336 1.00 55.34 226 ASN A O 1
ATOM 1734 N N . HIS A 1 227 ? 24.758 -4.957 -25.382 1.00 60.59 227 HIS A N 1
ATOM 1735 C CA . HIS A 1 227 ? 24.070 -3.701 -25.706 1.00 60.59 227 HIS A CA 1
ATOM 1736 C C . HIS A 1 227 ? 24.991 -2.810 -26.552 1.00 60.59 227 HIS A C 1
ATOM 1738 O O . HIS A 1 227 ? 26.189 -2.768 -26.282 1.00 60.59 227 HIS A O 1
ATOM 1744 N N . ASP A 1 228 ? 24.452 -2.058 -27.514 1.00 66.12 228 ASP A N 1
ATOM 1745 C CA . ASP A 1 228 ? 25.251 -1.230 -28.440 1.00 66.12 228 ASP A CA 1
ATOM 1746 C C . ASP A 1 228 ? 26.166 -0.215 -27.714 1.00 66.12 228 ASP A C 1
ATOM 1748 O O . ASP A 1 228 ? 27.246 0.127 -28.187 1.00 66.12 228 ASP A O 1
ATOM 1752 N N . ASP A 1 229 ? 25.784 0.210 -26.505 1.00 61.16 229 ASP A N 1
ATOM 1753 C CA . ASP A 1 229 ? 26.566 1.126 -25.657 1.00 61.16 229 ASP A CA 1
ATOM 1754 C C . ASP A 1 229 ? 27.695 0.465 -24.843 1.00 61.16 229 ASP A C 1
ATOM 1756 O O . ASP A 1 229 ? 28.377 1.133 -24.063 1.00 61.16 229 ASP A O 1
ATOM 1760 N N . GLN A 1 230 ? 27.923 -0.840 -24.978 1.00 62.81 230 GLN A N 1
ATOM 1761 C CA . GLN A 1 230 ? 28.862 -1.577 -24.127 1.00 62.81 230 GLN A CA 1
ATOM 1762 C C . GLN A 1 230 ? 30.333 -1.247 -24.378 1.00 62.81 230 GLN A C 1
ATOM 1764 O O . GLN A 1 230 ? 31.143 -1.368 -23.459 1.00 62.81 230 GLN A O 1
ATOM 1769 N N . GLU A 1 231 ? 30.685 -0.786 -25.580 1.00 65.88 231 GLU A N 1
ATOM 1770 C CA . GLU A 1 231 ? 32.030 -0.261 -25.846 1.00 65.88 231 GLU A CA 1
ATOM 1771 C C . GLU A 1 231 ? 32.302 1.031 -25.060 1.00 65.88 231 GLU A C 1
ATOM 1773 O O . GLU A 1 231 ? 33.424 1.252 -24.606 1.00 65.88 231 GLU A O 1
ATOM 1778 N N . LYS A 1 232 ? 31.272 1.863 -24.844 1.00 61.75 232 LYS A N 1
ATOM 1779 C CA . LYS A 1 232 ? 31.369 3.111 -24.067 1.00 61.75 232 LYS A CA 1
ATOM 1780 C C . LYS A 1 232 ? 31.214 2.874 -22.565 1.00 61.75 232 LYS A C 1
ATOM 1782 O O . LYS A 1 232 ? 31.897 3.508 -21.764 1.00 61.75 232 LYS A O 1
ATOM 1787 N N . HIS A 1 233 ? 30.336 1.949 -22.183 1.00 58.44 233 HIS A N 1
ATOM 1788 C CA . HIS A 1 233 ? 30.011 1.625 -20.797 1.00 58.44 233 HIS A CA 1
ATOM 1789 C C . HIS A 1 233 ? 30.049 0.107 -20.575 1.00 58.44 233 HIS A C 1
ATOM 1791 O O . HIS A 1 233 ? 28.992 -0.536 -20.532 1.00 58.44 233 HIS A O 1
ATOM 1797 N N . PRO A 1 234 ? 31.247 -0.485 -20.401 1.00 57.84 234 PRO A N 1
ATOM 1798 C CA . PRO A 1 234 ? 31.386 -1.927 -20.267 1.00 57.84 234 PRO A CA 1
ATOM 1799 C C . PRO A 1 234 ? 30.621 -2.434 -19.045 1.00 57.84 234 PRO A C 1
ATOM 1801 O O . PRO A 1 234 ? 30.847 -2.001 -17.911 1.00 57.84 234 PRO A O 1
ATOM 1804 N N . THR A 1 235 ? 29.711 -3.378 -19.281 1.00 53.84 235 THR A N 1
ATOM 1805 C CA . THR A 1 235 ? 28.981 -4.071 -18.222 1.00 53.84 235 THR A CA 1
ATOM 1806 C C . THR A 1 235 ? 29.950 -4.893 -17.385 1.00 53.84 235 THR A C 1
ATOM 1808 O O . THR A 1 235 ? 30.544 -5.856 -17.869 1.00 53.84 235 THR A O 1
ATOM 1811 N N . THR A 1 236 ? 30.087 -4.539 -16.109 1.00 52.75 236 THR A N 1
ATOM 1812 C CA . THR A 1 236 ? 30.927 -5.287 -15.169 1.00 52.75 236 THR A CA 1
ATOM 1813 C C . THR A 1 236 ? 30.033 -6.091 -14.224 1.00 52.75 236 THR A C 1
ATOM 1815 O O . THR A 1 236 ? 29.205 -5.500 -13.530 1.00 52.75 236 THR A O 1
ATOM 1818 N N . PRO A 1 237 ? 30.151 -7.432 -14.167 1.00 51.56 237 PRO A N 1
ATOM 1819 C CA . PRO A 1 237 ? 29.427 -8.224 -13.184 1.00 51.56 237 PRO A CA 1
ATOM 1820 C C . PRO A 1 237 ? 30.064 -8.031 -11.806 1.00 51.56 237 PRO A C 1
ATOM 1822 O O . PRO A 1 237 ? 31.165 -8.517 -11.542 1.00 51.56 237 PRO A O 1
ATOM 1825 N N . ILE A 1 238 ? 29.366 -7.333 -10.912 1.00 45.44 238 ILE A N 1
ATOM 1826 C CA . ILE A 1 238 ? 29.817 -7.142 -9.531 1.00 45.44 238 ILE A CA 1
ATOM 1827 C C . ILE A 1 238 ? 29.074 -8.149 -8.641 1.00 45.44 238 ILE A C 1
ATOM 1829 O O . ILE A 1 238 ? 27.839 -8.192 -8.673 1.00 45.44 238 ILE A O 1
ATOM 1833 N N . PRO A 1 239 ? 29.777 -8.968 -7.832 1.00 44.56 239 PRO A N 1
ATOM 1834 C CA . PRO A 1 239 ? 29.122 -9.819 -6.849 1.00 44.56 239 PRO A CA 1
ATOM 1835 C C . PRO A 1 239 ? 28.472 -8.937 -5.775 1.00 44.56 239 PRO A C 1
ATOM 1837 O O . PRO A 1 239 ? 29.143 -8.455 -4.864 1.00 44.56 239 PRO A O 1
ATOM 1840 N N . PHE A 1 240 ? 27.160 -8.731 -5.872 1.00 44.31 240 PHE A N 1
ATOM 1841 C CA . PHE A 1 240 ? 26.383 -7.997 -4.877 1.00 44.31 240 PHE A CA 1
ATOM 1842 C C . PHE A 1 240 ? 25.640 -8.988 -3.980 1.00 44.31 240 PHE A C 1
ATOM 1844 O O . PHE A 1 240 ? 25.005 -9.931 -4.458 1.00 44.31 240 PHE A O 1
ATOM 1851 N N . LYS A 1 241 ? 25.745 -8.817 -2.659 1.00 38.91 241 LYS A N 1
ATOM 1852 C CA . LYS A 1 241 ? 25.095 -9.702 -1.684 1.00 38.91 241 LYS A CA 1
ATOM 1853 C C . LYS A 1 241 ? 23.944 -8.976 -1.001 1.00 38.91 241 LYS A C 1
ATOM 1855 O O . LYS A 1 241 ? 24.187 -8.104 -0.175 1.00 38.91 241 LYS A O 1
ATOM 1860 N N . ILE A 1 242 ? 22.703 -9.393 -1.258 1.00 45.34 242 ILE A N 1
ATOM 1861 C CA . ILE A 1 242 ? 21.545 -9.001 -0.438 1.00 45.34 242 ILE A CA 1
ATOM 1862 C C . ILE A 1 242 ? 21.105 -10.222 0.369 1.00 45.34 242 ILE A C 1
ATOM 1864 O O . ILE A 1 242 ? 20.790 -11.267 -0.191 1.00 45.34 242 ILE A O 1
ATOM 1868 N N . GLY A 1 243 ? 21.090 -10.109 1.702 1.00 40.16 243 GLY A N 1
ATOM 1869 C CA . GLY A 1 243 ? 20.569 -11.171 2.577 1.00 40.16 243 GLY A CA 1
ATOM 1870 C C . GLY A 1 243 ? 21.328 -12.506 2.508 1.00 40.16 243 GLY A C 1
ATOM 1871 O O . GLY A 1 243 ? 20.737 -13.545 2.771 1.00 40.16 243 GLY A O 1
ATOM 1872 N N . GLY A 1 244 ? 22.613 -12.496 2.136 1.00 36.28 244 GLY A N 1
ATOM 1873 C CA . GLY A 1 244 ? 23.442 -13.706 2.021 1.00 36.28 244 GLY A CA 1
ATOM 1874 C C . GLY A 1 244 ? 23.364 -14.422 0.667 1.00 36.28 244 GLY A C 1
ATOM 1875 O O . GLY A 1 244 ? 24.146 -15.343 0.429 1.00 36.28 244 GLY A O 1
ATOM 1876 N N . LEU A 1 245 ? 22.493 -13.977 -0.244 1.00 32.31 245 LEU A N 1
ATOM 1877 C CA . LEU A 1 245 ? 22.424 -14.462 -1.622 1.00 32.31 245 LEU A CA 1
ATOM 1878 C C . LEU A 1 245 ? 23.312 -13.596 -2.518 1.00 32.31 245 LEU A C 1
ATOM 1880 O O . LEU A 1 245 ? 23.271 -12.371 -2.434 1.00 32.31 245 LEU A O 1
ATOM 1884 N N . THR A 1 246 ? 24.129 -14.235 -3.358 1.00 39.75 246 THR A N 1
ATOM 1885 C CA . THR A 1 246 ? 24.940 -13.533 -4.362 1.00 39.75 246 THR A CA 1
ATOM 1886 C C . THR A 1 246 ? 24.067 -13.330 -5.594 1.00 39.75 246 THR A C 1
ATOM 1888 O O . THR A 1 246 ? 23.749 -14.295 -6.284 1.00 39.75 246 THR A O 1
ATOM 1891 N N . LEU A 1 247 ? 23.643 -12.092 -5.834 1.00 41.84 247 LEU A N 1
ATOM 1892 C CA . LEU A 1 247 ? 22.832 -11.718 -6.988 1.00 41.84 247 LEU A CA 1
ATOM 1893 C C . LEU A 1 247 ? 23.736 -11.041 -8.029 1.00 41.84 247 LEU A C 1
ATOM 1895 O O . LEU A 1 247 ? 24.602 -10.247 -7.646 1.00 41.84 247 LEU A O 1
ATOM 1899 N N . PRO A 1 248 ? 23.578 -11.334 -9.333 1.00 41.41 248 PRO A N 1
ATOM 1900 C CA . PRO A 1 248 ? 24.281 -10.588 -10.364 1.00 41.41 248 PRO A CA 1
ATOM 1901 C C . PRO A 1 248 ? 23.708 -9.169 -10.410 1.00 41.41 248 PRO A C 1
ATOM 1903 O O . PRO A 1 248 ? 22.564 -8.968 -10.815 1.00 41.41 248 PRO A O 1
ATOM 1906 N N . MET A 1 249 ? 24.498 -8.186 -9.983 1.00 41.88 249 MET A N 1
ATOM 1907 C CA . MET A 1 249 ? 24.207 -6.781 -10.237 1.00 41.88 249 MET A CA 1
ATOM 1908 C C . MET A 1 249 ? 24.957 -6.380 -11.504 1.00 41.88 249 MET A C 1
ATOM 1910 O O . MET A 1 249 ? 26.183 -6.485 -11.569 1.00 41.88 249 MET A O 1
ATOM 1914 N N . ILE A 1 250 ? 24.207 -5.970 -12.522 1.00 45.16 250 ILE A N 1
ATOM 1915 C CA . ILE A 1 250 ? 24.758 -5.353 -13.726 1.00 45.16 250 ILE A CA 1
ATOM 1916 C C . ILE A 1 250 ? 24.808 -3.856 -13.456 1.00 45.16 250 ILE A C 1
ATOM 1918 O O . ILE A 1 250 ? 23.766 -3.234 -13.262 1.00 45.16 250 ILE A O 1
ATOM 1922 N N . THR A 1 251 ? 26.010 -3.290 -13.435 1.00 45.31 251 THR A N 1
ATOM 1923 C CA . THR A 1 251 ? 26.197 -1.838 -13.434 1.00 45.31 251 THR A CA 1
ATOM 1924 C C . THR A 1 251 ? 26.874 -1.429 -14.732 1.00 45.31 251 THR A C 1
ATOM 1926 O O . THR A 1 251 ? 27.710 -2.158 -15.276 1.00 45.31 251 THR A O 1
ATOM 1929 N N . HIS A 1 252 ? 26.515 -0.252 -15.227 1.00 46.34 252 HIS A N 1
ATOM 1930 C CA . HIS A 1 252 ? 27.286 0.440 -16.248 1.00 46.34 252 HIS A CA 1
ATOM 1931 C C . HIS A 1 252 ? 28.319 1.316 -15.539 1.00 46.34 252 HIS A C 1
ATOM 1933 O O . HIS A 1 252 ? 27.993 1.966 -14.544 1.00 46.34 252 HIS A O 1
ATOM 1939 N N . ASN A 1 253 ? 29.558 1.346 -16.031 1.00 43.91 253 ASN A N 1
ATOM 1940 C CA . ASN A 1 253 ? 30.532 2.354 -15.615 1.00 43.91 253 ASN A CA 1
ATOM 1941 C C . ASN A 1 253 ? 30.115 3.700 -16.223 1.00 43.91 253 ASN A C 1
ATOM 1943 O O . ASN A 1 253 ? 30.620 4.105 -17.269 1.00 43.91 253 ASN A O 1
ATOM 1947 N N . GLY A 1 254 ? 29.135 4.364 -15.617 1.00 37.16 254 GLY A N 1
ATOM 1948 C CA . GLY A 1 254 ? 28.872 5.770 -15.887 1.00 37.16 254 GLY A CA 1
ATOM 1949 C C . GLY A 1 254 ? 29.906 6.609 -15.144 1.00 37.16 254 GLY A C 1
ATOM 1950 O O . GLY A 1 254 ? 30.017 6.502 -13.924 1.00 37.16 254 GLY A O 1
ATOM 1951 N N . SER A 1 255 ? 30.669 7.445 -15.851 1.00 38.25 255 SER A N 1
ATOM 1952 C CA . SER A 1 255 ? 31.264 8.610 -15.203 1.00 38.25 255 SER A CA 1
ATOM 1953 C C . SER A 1 255 ? 30.114 9.544 -14.845 1.00 38.25 255 SER A C 1
ATOM 1955 O O . SER A 1 255 ? 29.437 10.048 -15.743 1.00 38.25 255 SER A O 1
ATOM 1957 N N . TYR A 1 256 ? 29.871 9.771 -13.559 1.00 32.53 256 TYR A N 1
ATOM 1958 C CA . TYR A 1 256 ? 29.078 10.925 -13.157 1.00 32.53 256 TYR A CA 1
ATOM 1959 C C . TYR A 1 256 ? 29.884 12.152 -13.585 1.00 32.53 256 TYR A C 1
ATOM 1961 O O . TYR A 1 256 ? 30.992 12.364 -13.094 1.00 32.53 256 TYR A O 1
ATOM 1969 N N . ALA A 1 257 ? 29.397 12.873 -14.595 1.00 32.41 257 ALA A N 1
ATOM 1970 C CA . ALA A 1 257 ? 29.966 14.164 -14.938 1.00 32.41 257 ALA A CA 1
ATOM 1971 C C . ALA A 1 257 ? 29.799 15.073 -13.712 1.00 32.41 257 ALA A C 1
ATOM 1973 O O . ALA A 1 257 ? 28.689 15.185 -13.187 1.00 32.41 257 ALA A O 1
ATOM 1974 N N . ASN A 1 258 ? 30.914 15.629 -13.235 1.00 35.94 258 ASN A N 1
ATOM 1975 C CA . ASN A 1 258 ? 30.917 16.728 -12.269 1.00 35.94 258 ASN A CA 1
ATOM 1976 C C . ASN A 1 258 ? 30.348 17.993 -12.911 1.00 35.94 258 ASN A C 1
ATOM 1978 O O . ASN A 1 258 ? 30.660 18.215 -14.106 1.00 35.94 258 ASN A O 1
#

Foldseek 3Di:
DDDPDPPDCVVQLPDFDPPLQPDKAKAKEAADDPDLQVQVCLQVPFDFWPPDPGAQAEEEEAEAPVQPDPVRVSVVVSNVSNPVDPGHYHYDYFHPLLQDLPNDVVSVVVRLVVSLVVCVVVPPALSYEYEYRKDDDPSQHIPQLSQQSNLVPPRPHHEYEYEYADPDCPPPQWDAGSNRPDIGHCQEVVCVNDTSHRYYYYNDHIDMDMDRHDGDDADDCVVVCDDPCCVVWPFDFDQDDDPNRGHGDTDTPDDPDD

Secondary structure (DSSP, 8-state):
----S-S--TTTTT-PPTTGGG-EEEEEEEE--S-TTHHHHHHHHSPPPTT-SS-SEEEEEEPPTT---HHHHHHHHHHHH-TT--S-EEEEE--GGGG-TT--HHHHHHHHHHHHHHHHHTT--TTEEEEEE----TTT--THHHHHHHTTSSSTTPEEEEE---SS---TTEEE-TTS--EEETT-GGGTT--SEEEEEESSPPEEEEEEPPPP-----TTTTT-GGGGTS-EEEEEEEETTEEEEEEEE------